Protein AF-A0A2M8BFH9-F1 (afdb_monomer_lite)

Foldseek 3Di:
DPPVVVVVVVVVVVVVPDDPDDDDDPVVVVVVVVVVVVVVVVVPPPDDDDDDDDDDDDDDDDDDDDDDDDDPPPDDPPPPPPPPPCPPPPPVPADLAEEEDEDPDLVEEEEENHALHEYEYEYCNAQYEYHYDALYEYEYEGQLALYEAEAEAQYADEYEGCNENYEYEHENYAHDEYEYCHEQYEAHYDCYQYGYYHNYAAQYEHEHNNHVHHYYHHPDPPRNYYYHD

Structure (mmCIF, N/CA/C/O backbone):
data_AF-A0A2M8BFH9-F1
#
_entry.id   AF-A0A2M8BFH9-F1
#
loop_
_atom_site.group_PDB
_atom_site.id
_atom_site.type_symbol
_atom_site.label_atom_id
_atom_site.label_alt_id
_atom_site.label_comp_id
_atom_site.label_asym_id
_atom_site.label_entity_id
_atom_site.label_seq_id
_atom_site.pdbx_PDB_ins_code
_atom_site.Cartn_x
_atom_site.Cartn_y
_atom_site.Cartn_z
_atom_site.occupancy
_atom_site.B_iso_or_equiv
_atom_site.auth_seq_id
_atom_site.auth_comp_id
_atom_site.auth_asym_id
_atom_site.auth_atom_id
_atom_site.pdbx_PDB_model_num
ATOM 1 N N . MET A 1 1 ? -16.577 24.940 33.163 1.00 51.84 1 MET A N 1
ATOM 2 C CA . MET A 1 1 ? -15.739 24.843 34.385 1.00 51.84 1 MET A CA 1
ATOM 3 C C . MET A 1 1 ? -14.364 24.343 33.968 1.00 51.84 1 MET A C 1
ATOM 5 O O . MET A 1 1 ? -14.294 23.448 33.146 1.00 51.84 1 MET A O 1
ATOM 9 N N . ASN A 1 2 ? -13.290 24.987 34.426 1.00 44.91 2 ASN A N 1
ATOM 10 C CA . ASN A 1 2 ? -11.947 24.865 33.846 1.00 44.91 2 ASN A CA 1
ATOM 11 C C . ASN A 1 2 ? -11.222 23.599 34.361 1.00 44.91 2 ASN A C 1
ATOM 13 O O . ASN A 1 2 ? -10.471 23.651 35.338 1.00 44.91 2 ASN A O 1
ATOM 17 N N . THR A 1 3 ? -11.497 22.458 33.722 1.00 52.25 3 THR A N 1
ATOM 18 C CA . THR A 1 3 ? -11.025 21.093 34.049 1.00 52.25 3 THR A CA 1
ATOM 19 C C . THR A 1 3 ? -9.502 20.999 34.192 1.00 52.25 3 THR A C 1
ATOM 21 O O . THR A 1 3 ? -8.991 20.241 35.016 1.00 52.25 3 THR A O 1
ATOM 24 N N . HIS A 1 4 ? -8.767 21.863 33.491 1.00 52.12 4 HIS A N 1
ATOM 25 C CA . HIS A 1 4 ? -7.306 21.921 33.525 1.00 52.12 4 HIS A CA 1
ATOM 26 C C . HIS A 1 4 ? -6.707 22.331 34.884 1.00 52.12 4 HIS A C 1
ATOM 28 O O . HIS A 1 4 ? -5.588 21.928 35.209 1.00 52.12 4 HIS A O 1
ATOM 34 N N . ARG A 1 5 ? -7.415 23.136 35.695 1.00 56.09 5 ARG A N 1
ATOM 35 C CA . ARG A 1 5 ? -6.886 23.610 36.993 1.00 56.09 5 ARG A CA 1
ATOM 36 C C . ARG A 1 5 ? -7.055 22.591 38.120 1.00 56.09 5 ARG A C 1
ATOM 38 O O . ARG A 1 5 ? -6.201 22.534 38.999 1.00 56.09 5 ARG A O 1
ATOM 45 N N . ILE A 1 6 ? -8.100 21.766 38.067 1.00 61.94 6 ILE A N 1
ATOM 46 C CA . ILE A 1 6 ? -8.337 20.692 39.046 1.00 61.94 6 ILE A CA 1
ATOM 47 C C . ILE A 1 6 ? -7.310 19.563 38.845 1.00 61.94 6 ILE A C 1
ATOM 49 O O . ILE A 1 6 ? -6.758 19.046 39.814 1.00 61.94 6 ILE A O 1
ATOM 53 N N . PHE A 1 7 ? -6.957 19.265 37.589 1.00 59.16 7 PHE A N 1
ATOM 54 C CA . PHE A 1 7 ? -5.984 18.221 37.251 1.00 59.16 7 PHE A CA 1
ATOM 55 C C . PHE A 1 7 ? -4.568 18.497 37.781 1.00 59.16 7 PHE A C 1
ATOM 57 O O . PHE A 1 7 ? -3.908 17.590 38.286 1.00 59.16 7 PHE A O 1
ATOM 64 N N . ARG A 1 8 ? -4.104 19.757 37.738 1.00 60.00 8 ARG A N 1
ATOM 65 C CA . ARG A 1 8 ? -2.777 20.121 38.273 1.00 60.00 8 ARG A CA 1
ATOM 66 C C . ARG A 1 8 ? -2.678 19.985 39.796 1.00 60.00 8 ARG A C 1
ATOM 68 O O . ARG A 1 8 ? -1.589 19.720 40.293 1.00 60.00 8 ARG A O 1
ATOM 75 N N . ALA A 1 9 ? -3.783 20.140 40.528 1.00 57.47 9 ALA A N 1
ATOM 76 C CA . ALA A 1 9 ? -3.791 19.978 41.982 1.00 57.47 9 ALA A CA 1
ATOM 77 C C . ALA A 1 9 ? -3.734 18.496 42.401 1.00 57.47 9 ALA A C 1
ATOM 79 O O . ALA A 1 9 ? -3.032 18.148 43.348 1.00 57.47 9 ALA A O 1
ATOM 80 N N . LEU A 1 10 ? -4.411 17.612 41.662 1.00 58.06 10 LEU A N 1
ATOM 81 C CA . LEU A 1 10 ? -4.410 16.174 41.947 1.00 58.06 10 LEU A CA 1
ATOM 82 C C . LEU A 1 10 ? -3.051 15.525 41.643 1.00 58.06 10 LEU A C 1
ATOM 84 O O . LEU A 1 10 ? -2.534 14.788 42.478 1.00 58.06 10 LEU A O 1
ATOM 88 N N . LEU A 1 11 ? -2.405 15.881 40.524 1.00 58.75 11 LEU A N 1
ATOM 89 C CA . LEU A 1 11 ? -1.101 15.308 40.158 1.00 58.75 11 LEU A CA 1
ATOM 90 C C . LEU A 1 11 ? 0.027 15.677 41.144 1.00 58.75 11 LEU A C 1
ATOM 92 O O . LEU A 1 11 ? 0.943 14.890 41.370 1.00 58.75 11 LEU A O 1
ATOM 96 N N . ALA A 1 12 ? -0.043 16.867 41.752 1.00 56.62 12 ALA A N 1
ATOM 97 C CA . ALA A 1 12 ? 0.955 17.327 42.719 1.00 56.62 12 ALA A CA 1
ATOM 98 C C . ALA A 1 12 ? 0.846 16.624 44.085 1.00 56.62 12 ALA A C 1
ATOM 100 O O . ALA A 1 12 ? 1.826 16.571 44.825 1.00 56.62 12 ALA A O 1
ATOM 101 N N . THR A 1 13 ? -0.325 16.072 44.419 1.00 57.41 13 THR A N 1
ATOM 102 C CA . THR A 1 13 ? -0.558 15.430 45.722 1.00 57.41 13 THR A CA 1
ATOM 103 C C . THR A 1 13 ? -0.043 13.985 45.737 1.00 57.41 13 THR A C 1
ATOM 105 O O . THR A 1 13 ? 0.461 13.519 46.758 1.00 57.41 13 THR A O 1
ATOM 108 N N . GLU A 1 14 ? -0.075 13.299 44.591 1.00 56.00 14 GLU A N 1
ATOM 109 C CA . GLU A 1 14 ? 0.350 11.897 44.480 1.00 56.00 14 GLU A CA 1
ATOM 110 C C . GLU A 1 14 ? 1.885 11.734 44.498 1.00 56.00 14 GLU A C 1
ATOM 112 O O . GLU A 1 14 ? 2.410 10.780 45.073 1.00 56.00 14 GLU A O 1
ATOM 117 N N . LEU A 1 15 ? 2.629 12.698 43.939 1.00 55.91 15 LEU A N 1
ATOM 118 C CA . LEU A 1 15 ? 4.101 12.662 43.891 1.00 55.91 15 LEU A CA 1
ATOM 119 C C . LEU A 1 15 ? 4.768 12.899 45.255 1.00 55.91 15 LEU A C 1
ATOM 121 O O . LEU A 1 15 ? 5.915 12.508 45.452 1.00 55.91 15 LEU A O 1
ATOM 125 N N . ALA A 1 16 ? 4.063 13.489 46.224 1.00 58.28 16 ALA A N 1
ATOM 126 C CA . ALA A 1 16 ? 4.617 13.762 47.551 1.00 58.28 16 ALA A CA 1
ATOM 127 C C . ALA A 1 16 ? 4.640 12.533 48.483 1.00 58.28 16 ALA A C 1
ATOM 129 O O . ALA A 1 16 ? 5.164 12.623 49.592 1.00 58.28 16 ALA A O 1
ATO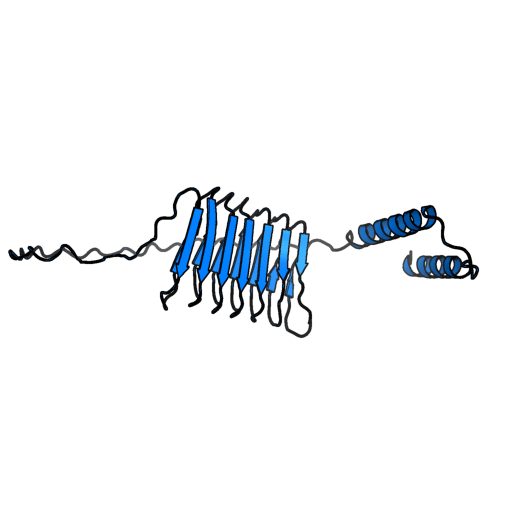M 130 N N . ARG A 1 17 ? 4.074 11.388 48.067 1.00 56.56 17 ARG A N 1
ATOM 131 C CA . ARG A 1 17 ? 3.908 10.203 48.929 1.00 56.56 17 ARG A CA 1
ATOM 132 C C . ARG A 1 17 ? 4.808 9.015 48.578 1.00 56.56 17 ARG A C 1
ATOM 134 O O . ARG A 1 17 ? 4.627 7.939 49.148 1.00 56.56 17 ARG A O 1
ATOM 141 N N . SER A 1 18 ? 5.771 9.172 47.665 1.00 49.97 18 SER A N 1
ATOM 142 C CA . SER A 1 18 ? 6.741 8.107 47.385 1.00 49.97 18 SER A CA 1
ATOM 143 C C . SER A 1 18 ? 7.877 8.133 48.412 1.00 49.97 18 SER A C 1
ATOM 145 O O . SER A 1 18 ? 8.817 8.921 48.301 1.00 49.97 18 SER A O 1
ATOM 147 N N . GLU A 1 19 ? 7.792 7.275 49.425 1.00 58.56 19 GLU A N 1
ATOM 148 C CA . GLU A 1 19 ? 8.899 7.036 50.351 1.00 58.56 19 GLU A CA 1
ATOM 149 C C . GLU A 1 19 ? 10.067 6.341 49.622 1.00 58.56 19 GLU A C 1
ATOM 151 O O . GLU A 1 19 ? 9.842 5.396 48.854 1.00 58.56 19 GLU A O 1
ATOM 156 N N . PRO A 1 20 ? 11.322 6.768 49.842 1.00 56.78 20 PRO A N 1
ATOM 157 C CA . PRO A 1 20 ? 12.481 6.135 49.231 1.00 56.78 20 PRO A CA 1
ATOM 158 C C . PRO A 1 20 ? 12.740 4.772 49.892 1.00 56.78 20 PRO A C 1
ATOM 160 O O . PRO A 1 20 ? 13.241 4.705 51.010 1.00 56.78 20 PRO A O 1
ATOM 163 N N . GLY A 1 21 ? 12.410 3.678 49.197 1.00 64.50 21 GLY A N 1
ATOM 164 C CA . GLY A 1 21 ? 12.892 2.333 49.556 1.00 64.50 21 GLY A CA 1
ATOM 165 C C . GLY A 1 21 ? 11.887 1.181 49.485 1.00 64.50 21 GLY A C 1
ATOM 166 O O . GLY A 1 21 ? 12.278 0.037 49.700 1.0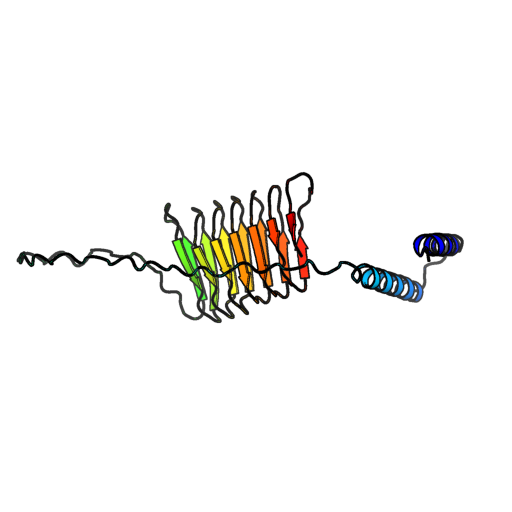0 64.50 21 GLY A O 1
ATOM 167 N N . GLY A 1 22 ? 10.614 1.429 49.173 1.00 62.22 22 GLY A N 1
ATOM 168 C CA . GLY A 1 22 ? 9.612 0.365 49.055 1.00 62.22 22 GLY A CA 1
ATOM 169 C C . GLY A 1 22 ? 9.487 -0.171 47.629 1.00 62.22 22 GLY A C 1
ATOM 170 O O . GLY A 1 22 ? 9.068 0.563 46.737 1.00 62.22 22 GLY A O 1
ATOM 171 N N . VAL A 1 23 ? 9.788 -1.456 47.414 1.00 61.97 23 VAL A N 1
ATOM 172 C CA . VAL A 1 23 ? 9.450 -2.163 46.165 1.00 61.97 23 VAL A CA 1
ATOM 173 C C . VAL A 1 23 ? 7.926 -2.066 45.966 1.00 61.97 23 VAL A C 1
ATOM 175 O O . VAL A 1 23 ? 7.180 -2.516 46.841 1.00 61.97 23 VAL A O 1
ATOM 178 N N . PRO A 1 24 ? 7.425 -1.450 44.881 1.00 56.53 24 PRO A N 1
ATOM 179 C CA . PRO A 1 24 ? 5.992 -1.242 44.713 1.00 56.53 24 PRO A CA 1
ATOM 180 C C . PRO A 1 24 ? 5.287 -2.586 44.499 1.00 56.53 24 PRO A C 1
ATOM 182 O O . PRO A 1 24 ? 5.660 -3.360 43.616 1.00 56.53 24 PRO A O 1
ATOM 185 N N . SER A 1 25 ? 4.256 -2.871 45.303 1.00 61.00 25 SER A N 1
ATOM 186 C CA . SER A 1 25 ? 3.411 -4.050 45.093 1.00 61.00 25 SER A CA 1
ATOM 187 C C . SER A 1 25 ? 2.682 -3.948 43.746 1.00 61.00 25 SER A C 1
ATOM 189 O O . SER A 1 25 ? 2.315 -2.854 43.302 1.00 61.00 25 SER A O 1
ATOM 191 N N . ARG A 1 26 ? 2.477 -5.100 43.087 1.00 63.22 26 ARG A N 1
ATOM 192 C CA . ARG A 1 26 ? 1.847 -5.227 41.755 1.00 63.22 26 ARG A CA 1
ATOM 193 C C . ARG A 1 26 ? 0.495 -4.512 41.639 1.00 63.22 26 ARG A C 1
ATOM 195 O O . ARG A 1 26 ? 0.146 -4.079 40.546 1.00 63.22 26 ARG A O 1
ATOM 202 N N . ASP A 1 27 ? -0.215 -4.308 42.743 1.00 62.12 27 ASP A N 1
ATOM 203 C CA . ASP A 1 27 ? -1.543 -3.685 42.746 1.00 62.12 27 ASP A CA 1
ATOM 204 C C . ASP A 1 27 ? -1.518 -2.183 42.417 1.00 62.12 27 ASP A C 1
ATOM 206 O O . ASP A 1 27 ? -2.488 -1.651 41.880 1.00 62.12 27 ASP A O 1
ATOM 210 N N . LYS A 1 28 ? -0.396 -1.484 42.651 1.00 63.06 28 LYS A N 1
ATOM 211 C CA . LYS A 1 28 ? -0.282 -0.047 42.330 1.00 63.06 28 LYS A CA 1
ATOM 212 C C . LYS A 1 28 ? -0.180 0.231 40.826 1.00 63.06 28 LYS A C 1
ATOM 214 O O . LYS A 1 28 ? -0.563 1.310 40.378 1.00 63.06 28 LYS A O 1
ATOM 219 N N . TRP A 1 29 ? 0.281 -0.744 40.041 1.00 65.62 29 TRP A N 1
ATOM 220 C CA . TRP A 1 29 ? 0.395 -0.614 38.585 1.00 65.62 29 TRP A CA 1
ATOM 221 C C . TRP A 1 29 ? -0.966 -0.619 37.893 1.00 65.62 29 TRP A C 1
ATOM 223 O O . TRP A 1 29 ? -1.180 0.150 36.959 1.00 65.62 29 TRP A O 1
ATOM 233 N N . LEU A 1 30 ? -1.909 -1.423 38.390 1.00 68.31 30 LEU A N 1
ATOM 234 C CA . LEU A 1 30 ? -3.249 -1.519 37.809 1.00 68.31 30 LEU A CA 1
ATOM 235 C C . LEU A 1 30 ? -4.028 -0.207 37.958 1.00 68.31 30 LEU A C 1
ATOM 237 O O . LEU A 1 30 ? -4.681 0.221 37.013 1.00 68.31 30 LEU A O 1
ATOM 241 N N . VAL A 1 31 ? -3.898 0.483 39.095 1.00 70.19 31 VAL A N 1
ATOM 242 C CA . VAL A 1 31 ? -4.595 1.761 39.327 1.00 70.19 31 VAL A CA 1
ATOM 243 C C . VAL A 1 31 ? -4.059 2.871 38.412 1.00 70.19 31 VAL A C 1
ATOM 245 O O . VAL A 1 31 ? -4.846 3.630 37.850 1.00 70.19 31 VAL A O 1
ATOM 248 N N . SER A 1 32 ? -2.739 2.935 38.198 1.00 71.50 32 SER A N 1
ATOM 249 C CA . SER A 1 32 ? -2.141 3.890 37.249 1.00 71.50 32 SER A CA 1
ATOM 250 C C . SER A 1 32 ? -2.525 3.598 35.797 1.00 71.50 32 SER A C 1
ATOM 252 O O . SER A 1 32 ? -2.820 4.527 35.046 1.00 71.50 32 SER A O 1
ATOM 254 N N . LEU A 1 33 ? -2.568 2.321 35.401 1.00 71.94 33 LEU A N 1
ATOM 255 C CA . LEU A 1 33 ? -2.925 1.931 34.035 1.00 71.94 33 LEU A CA 1
ATOM 256 C C . LEU A 1 33 ? -4.399 2.239 33.721 1.00 71.94 33 LEU A C 1
ATOM 258 O O . LEU A 1 33 ? -4.704 2.783 32.663 1.00 71.94 33 LEU A O 1
ATOM 262 N N . VAL A 1 34 ? -5.309 1.950 34.660 1.00 74.25 34 VAL A N 1
ATOM 263 C CA . VAL A 1 34 ? -6.745 2.242 34.507 1.00 74.25 34 VAL A CA 1
ATOM 264 C C . VAL A 1 34 ? -6.992 3.751 34.433 1.00 74.25 34 VAL A C 1
ATOM 266 O O . VAL A 1 34 ? -7.782 4.198 33.605 1.00 74.25 34 VAL A O 1
ATOM 269 N N . LEU A 1 35 ? -6.281 4.555 35.232 1.00 73.38 35 LEU A N 1
ATOM 270 C CA . LEU A 1 35 ? -6.423 6.012 35.194 1.00 73.38 35 LEU A CA 1
ATOM 271 C C . LEU A 1 35 ? -5.940 6.609 33.859 1.00 73.38 35 LEU A C 1
ATOM 273 O O . LEU A 1 35 ? -6.593 7.503 33.325 1.00 73.38 35 LEU A O 1
ATOM 277 N N . LEU A 1 36 ? -4.848 6.088 33.285 1.00 70.94 36 LEU A N 1
ATOM 278 C CA . LEU A 1 36 ? -4.367 6.499 31.959 1.00 70.94 36 LEU A CA 1
ATOM 279 C C . LEU A 1 36 ? -5.365 6.148 30.842 1.00 70.94 36 LEU A C 1
ATOM 281 O O . LEU A 1 36 ? -5.576 6.962 29.943 1.00 70.94 36 LEU A O 1
ATOM 285 N N . LEU A 1 37 ? -6.031 4.990 30.926 1.00 68.69 37 LEU A N 1
ATOM 286 C CA . LEU A 1 37 ? -7.040 4.569 29.945 1.00 68.69 37 LEU A CA 1
ATOM 287 C C . LEU A 1 37 ? -8.287 5.478 29.951 1.00 68.69 37 LEU A C 1
ATOM 289 O O . LEU A 1 37 ? -8.837 5.809 28.899 1.00 68.69 37 LEU A O 1
ATOM 293 N N . VAL A 1 38 ? -8.722 5.923 31.134 1.00 68.50 38 VAL A N 1
ATOM 294 C CA . VAL A 1 38 ? -9.881 6.826 31.286 1.00 68.50 38 VAL A CA 1
ATOM 295 C C . VAL A 1 38 ? -9.579 8.237 30.755 1.00 68.50 38 VAL A C 1
ATOM 297 O O . VAL A 1 38 ? -10.458 8.900 30.204 1.00 68.50 38 VAL A O 1
ATOM 300 N N . ILE A 1 39 ? -8.329 8.698 30.862 1.00 65.50 39 ILE A N 1
ATOM 301 C CA . ILE A 1 39 ? -7.914 10.003 30.320 1.00 65.50 39 ILE A CA 1
ATOM 302 C C . ILE A 1 39 ? -7.840 9.965 28.786 1.00 65.50 39 ILE A C 1
ATOM 304 O O . ILE A 1 39 ? -8.255 10.921 28.135 1.00 65.50 39 ILE A O 1
ATOM 308 N N . ALA A 1 40 ? -7.363 8.863 28.197 1.00 58.91 40 ALA A N 1
ATOM 309 C CA . ALA A 1 40 ? -7.270 8.730 26.742 1.00 58.91 40 ALA A CA 1
ATOM 310 C C . ALA A 1 40 ? -8.651 8.736 26.060 1.00 58.91 40 ALA A C 1
ATOM 312 O O . ALA A 1 40 ? -8.827 9.363 25.020 1.00 58.91 40 ALA A O 1
ATOM 313 N N . THR A 1 41 ? -9.651 8.099 26.673 1.00 60.25 41 THR A N 1
ATOM 314 C CA . THR A 1 41 ? -11.003 7.985 26.094 1.00 60.25 41 THR A CA 1
ATOM 315 C C . THR A 1 41 ? -11.811 9.283 26.158 1.00 60.25 41 THR A C 1
ATOM 317 O O . THR A 1 41 ? -12.650 9.523 25.295 1.00 60.25 41 THR A O 1
ATOM 320 N N . THR A 1 42 ? -11.542 10.164 27.125 1.00 55.44 42 THR A N 1
ATOM 321 C CA . THR A 1 42 ? -12.278 11.434 27.270 1.00 55.44 42 THR A CA 1
ATOM 322 C C . THR A 1 42 ? -11.756 12.564 26.378 1.00 55.44 42 THR A C 1
ATOM 324 O O . THR A 1 42 ? -12.467 13.544 26.172 1.00 55.44 42 THR A O 1
ATOM 327 N N . ALA A 1 43 ? -10.560 12.434 25.793 1.00 54.53 43 ALA A N 1
ATOM 328 C CA . ALA A 1 43 ? -9.988 13.442 24.894 1.00 54.53 43 ALA A CA 1
ATOM 329 C C . ALA A 1 43 ? -10.462 13.332 23.427 1.00 54.53 43 ALA A C 1
ATOM 331 O O . ALA A 1 43 ? -10.198 14.242 22.641 1.00 54.53 43 ALA A O 1
ATOM 332 N N . CYS A 1 44 ? -11.162 12.256 23.049 1.00 52.47 44 CYS A N 1
ATOM 333 C CA . CYS A 1 44 ? -11.575 12.011 21.660 1.00 52.47 44 CYS A CA 1
ATOM 334 C C . CYS A 1 44 ? -13.000 12.484 21.312 1.00 52.47 44 CYS A C 1
ATOM 336 O O . CYS A 1 44 ? -13.343 12.497 20.137 1.00 52.47 44 CYS A O 1
ATOM 338 N N . SER A 1 45 ? -13.824 12.902 22.280 1.00 50.19 45 SER A N 1
ATOM 339 C CA . SER A 1 45 ? -15.256 13.177 22.035 1.00 50.19 45 SER A CA 1
ATOM 340 C C . SER A 1 45 ? -15.615 14.581 21.523 1.00 50.19 45 SER A C 1
ATOM 342 O O . SER A 1 45 ? -16.796 14.832 21.324 1.00 50.19 45 SER A O 1
ATOM 344 N N . ASP A 1 46 ? -14.659 15.493 21.304 1.00 41.22 46 ASP A N 1
ATOM 345 C CA . ASP A 1 46 ? -14.964 16.928 21.095 1.00 41.22 46 ASP A CA 1
ATOM 346 C C . ASP A 1 46 ? -14.495 17.516 19.744 1.00 41.22 46 ASP A C 1
ATOM 348 O O . ASP A 1 46 ? -14.283 18.724 19.621 1.00 41.22 46 ASP A O 1
ATOM 352 N N . ARG A 1 47 ? -14.320 16.696 18.697 1.00 45.09 47 ARG A N 1
ATOM 353 C CA . ARG A 1 47 ? -14.120 17.221 17.332 1.00 45.09 47 ARG A CA 1
ATOM 354 C C . ARG A 1 47 ? -15.431 17.165 16.560 1.00 45.09 47 ARG A C 1
ATOM 356 O O . ARG A 1 47 ? -15.891 16.093 16.189 1.00 45.09 47 ARG A O 1
ATOM 363 N N . GLY A 1 48 ? -16.025 18.346 16.396 1.00 46.88 48 GLY A N 1
ATOM 364 C CA . GLY A 1 48 ? -17.271 18.568 15.675 1.00 46.88 48 GLY A CA 1
ATOM 365 C C . GLY A 1 48 ? -17.210 18.144 14.209 1.00 46.88 48 GLY A C 1
ATOM 366 O O . GLY A 1 48 ? -16.163 18.212 13.565 1.00 46.88 48 GLY A O 1
ATOM 367 N N . GLU A 1 49 ? -18.372 17.720 13.72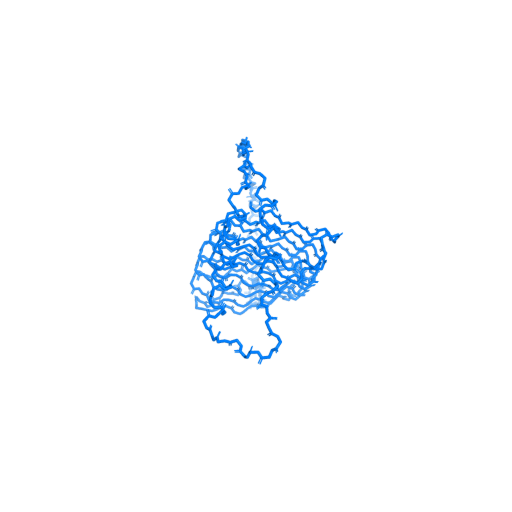7 1.00 40.19 49 GLU A N 1
ATOM 368 C CA . GLU A 1 49 ? -18.664 17.332 12.350 1.00 40.19 49 GLU A CA 1
ATOM 369 C C . GLU A 1 49 ? -18.362 18.482 11.370 1.00 40.19 49 GLU A C 1
ATOM 371 O O . GLU A 1 49 ? -18.816 19.609 11.595 1.00 40.19 49 GLU A O 1
ATOM 376 N N . PRO A 1 50 ? -17.626 18.242 10.270 1.00 51.75 50 PRO A N 1
ATOM 377 C CA . PRO A 1 50 ? -17.588 19.183 9.163 1.00 51.75 50 PRO A CA 1
ATOM 378 C C . PRO A 1 50 ? -18.872 19.078 8.322 1.00 51.75 50 PRO A C 1
ATOM 380 O O . PRO A 1 50 ? -19.230 18.009 7.828 1.00 51.75 50 PRO A O 1
ATOM 383 N N . ASP A 1 51 ? -19.543 20.219 8.141 1.00 45.12 51 ASP A N 1
ATOM 384 C CA . ASP A 1 51 ? -20.651 20.437 7.203 1.00 45.12 51 ASP A CA 1
ATOM 385 C C . ASP A 1 51 ? -20.243 20.018 5.774 1.00 45.12 51 ASP A C 1
ATOM 387 O O . ASP A 1 51 ? -19.496 20.719 5.084 1.00 45.12 51 ASP A O 1
ATOM 391 N N . TYR A 1 52 ? -20.745 18.870 5.315 1.00 45.78 52 TYR A N 1
ATOM 392 C CA . TYR A 1 52 ? -20.586 18.392 3.942 1.00 45.78 52 TYR A CA 1
ATOM 393 C C . TYR A 1 52 ? -21.586 19.122 3.029 1.00 45.78 52 TYR A C 1
ATOM 395 O O . TYR A 1 52 ? -22.764 18.769 2.951 1.00 45.78 52 TYR A O 1
ATOM 403 N N . GLN A 1 53 ? -21.130 20.158 2.320 1.00 48.84 53 GLN A N 1
ATOM 404 C CA . GLN A 1 53 ? -21.910 20.767 1.240 1.00 48.84 53 GLN A CA 1
ATOM 405 C C . GLN A 1 53 ? -21.796 19.912 -0.027 1.00 48.84 53 GLN A C 1
ATOM 407 O O . GLN A 1 53 ? -20.716 19.744 -0.590 1.00 48.84 53 GLN A O 1
ATOM 412 N N . GLY A 1 54 ? -22.929 19.348 -0.448 1.00 44.69 54 GLY A N 1
ATOM 413 C CA . GLY A 1 54 ? -23.039 18.478 -1.614 1.00 44.69 54 GLY A CA 1
ATOM 414 C C . GLY A 1 54 ? -22.673 19.174 -2.925 1.00 44.69 54 GLY A C 1
ATOM 415 O O . GLY A 1 54 ? -23.149 20.272 -3.218 1.00 44.69 54 GLY A O 1
ATOM 416 N N . PHE A 1 55 ? -21.868 18.488 -3.736 1.00 46.84 55 PHE A N 1
ATOM 417 C CA . PHE A 1 55 ? -21.621 18.844 -5.129 1.00 46.84 55 PHE A CA 1
ATOM 418 C C . PHE A 1 55 ? -22.557 18.057 -6.062 1.00 46.84 55 PHE A C 1
ATOM 420 O O . PHE A 1 55 ? -22.816 16.876 -5.813 1.00 46.84 55 PHE A O 1
ATOM 427 N N . PRO A 1 56 ? -23.079 18.690 -7.128 1.00 52.31 56 PRO A N 1
ATOM 428 C CA . PRO A 1 56 ? -23.931 18.031 -8.109 1.00 52.31 56 PRO A CA 1
ATOM 429 C C . PRO A 1 56 ? -23.120 17.084 -9.006 1.00 52.31 56 PRO A C 1
ATOM 431 O O . PRO A 1 56 ? -22.041 17.423 -9.487 1.00 52.31 56 PRO A O 1
ATOM 434 N N . LEU A 1 57 ? -23.676 15.893 -9.231 1.00 43.97 57 LEU A N 1
ATOM 435 C CA . LEU A 1 57 ? -23.211 14.909 -10.204 1.00 43.97 57 LEU A CA 1
ATOM 436 C C . LEU A 1 57 ? -23.557 15.398 -11.619 1.00 43.97 57 LEU A C 1
ATOM 438 O O . LEU A 1 57 ? -24.721 15.346 -12.010 1.00 43.97 57 LEU A O 1
ATOM 442 N N . ASP A 1 58 ? -22.556 15.837 -12.382 1.00 42.50 58 ASP A N 1
ATOM 443 C CA . ASP A 1 58 ? -22.657 15.972 -13.839 1.00 42.50 58 ASP A CA 1
ATOM 444 C C . ASP A 1 58 ? -22.037 14.731 -14.494 1.00 42.50 58 ASP A C 1
ATOM 446 O O . ASP A 1 58 ? -20.822 14.591 -14.641 1.00 42.50 58 ASP A O 1
ATOM 450 N N . THR A 1 59 ? -22.901 13.790 -14.863 1.00 51.56 59 THR A N 1
ATOM 451 C CA . THR A 1 59 ? -22.586 12.638 -15.704 1.00 51.56 59 THR A CA 1
ATOM 452 C C . THR A 1 59 ? -22.647 13.048 -17.173 1.00 51.56 59 THR A C 1
ATOM 454 O O . THR A 1 59 ? -23.718 13.119 -17.769 1.00 51.56 59 THR A O 1
ATOM 457 N N . GLN A 1 60 ? -21.486 13.251 -17.797 1.00 50.09 60 GLN A N 1
ATOM 458 C CA . GLN A 1 60 ? -21.353 13.179 -19.255 1.00 50.09 60 GLN A CA 1
ATOM 459 C C . GLN A 1 60 ? -20.235 12.203 -19.609 1.00 50.09 60 GLN A C 1
ATOM 461 O O . GLN A 1 60 ? -19.074 12.564 -19.775 1.00 50.09 60 GLN A O 1
ATOM 466 N N . TYR A 1 61 ? -20.618 10.930 -19.689 1.00 51.94 61 TYR A N 1
ATOM 467 C CA . TYR A 1 61 ? -19.811 9.858 -20.256 1.00 51.94 61 TYR A CA 1
ATOM 468 C C . TYR A 1 61 ? -20.022 9.892 -21.775 1.00 51.94 61 TYR A C 1
ATOM 470 O O . TYR A 1 61 ? -21.053 9.450 -22.282 1.00 51.94 61 TYR A O 1
ATOM 478 N N . ALA A 1 62 ? -19.088 10.505 -22.500 1.00 45.97 62 ALA A N 1
ATOM 479 C CA . ALA A 1 62 ? -19.072 10.468 -23.956 1.00 45.97 62 ALA A CA 1
ATOM 480 C C . ALA A 1 62 ? -18.496 9.118 -24.406 1.00 45.97 62 ALA A C 1
ATOM 482 O O . ALA A 1 62 ? -17.317 8.837 -24.207 1.00 45.97 62 ALA A O 1
ATOM 483 N N . HIS A 1 63 ? -19.350 8.280 -24.995 1.00 44.84 63 HIS A N 1
ATOM 484 C CA . HIS A 1 63 ? -18.937 7.108 -25.759 1.00 44.84 63 HIS A CA 1
ATOM 485 C C . HIS A 1 63 ? -18.190 7.578 -27.013 1.00 44.84 63 HIS A C 1
ATOM 487 O O . HIS A 1 63 ? -18.766 8.247 -27.870 1.00 44.84 63 HIS A O 1
ATOM 493 N N . SER A 1 64 ? -16.910 7.236 -27.111 1.00 55.12 64 SER A N 1
ATOM 494 C CA . SER A 1 64 ? -16.124 7.399 -28.331 1.00 55.12 64 SER A CA 1
ATOM 495 C C . SER A 1 64 ? -16.395 6.202 -29.239 1.00 55.12 64 SER A C 1
ATOM 497 O O . SER A 1 64 ? -15.967 5.087 -28.942 1.00 55.12 64 SER A O 1
ATOM 499 N N . ASP A 1 65 ? -17.125 6.428 -30.329 1.00 48.12 65 ASP A N 1
ATOM 500 C CA . ASP A 1 65 ? -17.344 5.439 -31.382 1.00 48.12 65 ASP A CA 1
ATOM 501 C C . ASP A 1 65 ? -16.006 5.060 -32.041 1.00 48.12 65 ASP A C 1
ATOM 503 O O . ASP A 1 65 ? -15.375 5.863 -32.734 1.00 48.12 65 ASP A O 1
ATOM 507 N N . VAL A 1 66 ? -15.564 3.819 -31.827 1.00 58.91 66 VAL A N 1
ATOM 508 C CA . VAL A 1 66 ? -14.448 3.212 -32.561 1.00 58.91 66 VAL A CA 1
ATOM 509 C C . VAL A 1 66 ? -14.949 2.866 -33.961 1.00 58.91 66 VAL A C 1
ATOM 511 O O . VAL A 1 66 ? -15.714 1.923 -34.160 1.00 58.91 66 VAL A O 1
ATOM 514 N N . VAL A 1 67 ? -14.523 3.656 -34.945 1.00 54.97 67 VAL A N 1
ATOM 515 C CA . VAL A 1 67 ? -14.761 3.389 -36.365 1.00 54.97 67 VAL A CA 1
ATOM 516 C C . VAL A 1 67 ? -13.881 2.213 -36.786 1.00 54.97 67 VAL A C 1
ATOM 518 O O . VAL A 1 67 ? -12.682 2.369 -37.011 1.00 54.97 67 VAL A O 1
ATOM 521 N N . VAL A 1 68 ? -14.480 1.028 -36.891 1.00 54.81 68 VAL A N 1
ATOM 522 C CA . VAL A 1 68 ? -13.853 -0.147 -37.504 1.00 54.81 68 VAL A CA 1
ATOM 523 C C . VAL A 1 68 ? -13.854 0.070 -39.019 1.00 54.81 68 VAL A C 1
ATOM 525 O O . VAL A 1 68 ? -14.908 0.087 -39.656 1.00 54.81 68 VAL A O 1
ATOM 528 N N . GLY A 1 69 ? -12.675 0.323 -39.589 1.00 60.81 69 GLY A N 1
ATOM 529 C CA . GLY A 1 69 ? -12.488 0.406 -41.038 1.00 60.81 69 GLY A CA 1
ATOM 530 C C . GLY A 1 69 ? -12.699 -0.955 -41.720 1.00 60.81 69 GLY A C 1
ATOM 531 O O . GLY A 1 69 ? -12.592 -1.992 -41.063 1.00 60.81 69 GLY A O 1
ATOM 532 N N . PRO A 1 70 ? -13.017 -0.977 -43.025 1.00 61.50 70 PRO A N 1
ATOM 533 C CA . PRO A 1 70 ? -13.215 -2.218 -43.763 1.00 61.50 70 PRO A CA 1
ATOM 534 C C . PRO A 1 70 ? -11.908 -3.018 -43.841 1.00 61.50 70 PRO A C 1
ATOM 536 O O . PRO A 1 70 ? -10.879 -2.497 -44.268 1.00 61.50 70 PRO A O 1
ATOM 539 N N . LEU A 1 71 ? -11.978 -4.283 -43.425 1.00 46.88 71 LEU A N 1
ATOM 540 C CA . LEU A 1 71 ? -10.947 -5.291 -43.651 1.00 46.88 71 LEU A CA 1
ATOM 541 C C . LEU A 1 71 ? -10.860 -5.548 -45.159 1.00 46.88 71 LEU A C 1
ATOM 543 O O . LEU A 1 71 ? -11.800 -6.066 -45.764 1.00 46.88 71 LEU A O 1
ATOM 547 N N . ASP A 1 72 ? -9.756 -5.123 -45.765 1.00 51.53 72 ASP A N 1
ATOM 548 C CA . ASP A 1 72 ? -9.419 -5.457 -47.145 1.00 51.53 72 ASP A CA 1
ATOM 549 C C . ASP A 1 72 ? -8.807 -6.868 -47.140 1.00 51.53 72 ASP A C 1
ATOM 551 O O . ASP A 1 72 ? -7.642 -7.069 -46.794 1.00 51.53 72 ASP A O 1
ATOM 555 N N . ASP A 1 73 ? -9.645 -7.859 -47.451 1.00 53.94 73 ASP A N 1
ATOM 556 C CA . ASP A 1 73 ? -9.303 -9.275 -47.631 1.00 53.94 73 ASP A CA 1
ATOM 557 C C . ASP A 1 73 ? -8.472 -9.479 -48.916 1.00 53.94 73 ASP A C 1
ATOM 559 O O . ASP A 1 73 ? -8.882 -10.152 -49.871 1.00 53.94 73 ASP A O 1
ATOM 563 N N . THR A 1 74 ? -7.259 -8.926 -48.968 1.00 53.78 74 THR A N 1
ATOM 564 C CA . THR A 1 74 ? -6.259 -9.392 -49.934 1.00 53.78 74 THR A CA 1
ATOM 565 C C . THR A 1 74 ? -5.625 -10.669 -49.410 1.00 53.78 74 THR A C 1
ATOM 567 O O . THR A 1 74 ? -4.599 -10.669 -48.744 1.00 53.78 74 THR A O 1
ATOM 570 N N . LYS A 1 75 ? -6.305 -11.764 -49.747 1.00 51.12 75 LYS A N 1
ATOM 571 C CA . LYS A 1 75 ? -5.817 -13.135 -49.884 1.00 51.12 75 LYS A CA 1
ATOM 572 C C . LYS A 1 75 ? -4.332 -13.184 -50.269 1.00 51.12 75 LYS A C 1
ATOM 574 O O . LYS A 1 75 ? -4.008 -13.081 -51.452 1.00 51.12 75 LYS A O 1
ATOM 579 N N . ASP A 1 76 ? -3.476 -13.399 -49.276 1.00 47.75 76 ASP A N 1
ATOM 580 C CA . ASP A 1 76 ? -2.063 -13.727 -49.449 1.00 47.75 76 ASP A CA 1
ATOM 581 C C . ASP A 1 76 ? -1.896 -15.252 -49.284 1.00 47.75 76 ASP A C 1
ATOM 583 O O . ASP A 1 76 ? -2.069 -15.781 -48.182 1.00 47.75 76 ASP A O 1
ATOM 587 N N . PRO A 1 77 ? -1.693 -16.020 -50.370 1.00 55.44 77 PRO A N 1
ATOM 588 C CA . PRO A 1 77 ? -1.552 -17.466 -50.305 1.00 55.44 77 PRO A CA 1
ATOM 589 C C . PRO A 1 77 ? -0.087 -17.858 -50.073 1.00 55.44 77 PRO A C 1
ATOM 591 O O . PRO A 1 77 ? 0.487 -18.530 -50.917 1.00 55.44 77 PRO A O 1
ATOM 594 N N . ASP A 1 78 ? 0.497 -17.449 -48.946 1.00 53.84 78 ASP A N 1
ATOM 595 C CA . ASP A 1 78 ? 1.771 -17.987 -48.431 1.00 53.84 78 ASP A CA 1
ATOM 596 C C . ASP A 1 78 ? 1.839 -17.900 -46.884 1.00 53.84 78 ASP A C 1
ATOM 598 O O . ASP A 1 78 ? 2.882 -17.686 -46.275 1.00 53.84 78 ASP A O 1
ATOM 602 N N . ALA A 1 79 ? 0.699 -18.102 -46.211 1.00 55.47 79 ALA A N 1
ATOM 603 C CA . ALA A 1 79 ? 0.583 -18.136 -44.748 1.00 55.47 79 ALA A CA 1
ATOM 604 C C . ALA A 1 79 ? 0.949 -19.517 -44.162 1.00 55.47 79 ALA A C 1
ATOM 606 O O . ALA A 1 79 ? 0.104 -20.193 -43.578 1.00 55.47 79 ALA A O 1
ATOM 607 N N . SER A 1 80 ? 2.198 -19.953 -44.359 1.00 60.16 80 SER A N 1
ATOM 608 C CA . SER A 1 80 ? 2.729 -21.173 -43.715 1.00 60.16 80 SER A CA 1
ATOM 609 C C . SER A 1 80 ? 3.663 -20.889 -42.530 1.00 60.16 80 SER A C 1
ATOM 611 O O . SER A 1 80 ? 4.096 -21.840 -41.898 1.00 60.16 80 SER A O 1
ATOM 613 N N . ASP A 1 81 ? 3.957 -19.616 -42.231 1.00 55.09 81 ASP A N 1
ATOM 614 C CA . ASP A 1 81 ? 4.951 -19.196 -41.224 1.00 55.09 81 ASP A CA 1
ATOM 615 C C . ASP A 1 81 ? 4.430 -18.046 -40.318 1.00 55.09 81 ASP A C 1
ATOM 617 O O . ASP A 1 81 ? 5.149 -17.091 -40.031 1.00 55.09 81 ASP A O 1
ATOM 621 N N . LEU A 1 82 ? 3.159 -18.087 -39.891 1.00 54.69 82 LEU A N 1
ATOM 622 C CA . LEU A 1 82 ? 2.558 -17.100 -38.964 1.00 54.69 82 LEU A CA 1
ATOM 623 C C . LEU A 1 82 ? 2.033 -17.737 -37.664 1.00 54.69 82 LEU A C 1
ATOM 625 O O . LEU A 1 82 ? 1.052 -17.264 -37.096 1.00 54.69 82 LEU A O 1
ATOM 629 N N . ASP A 1 83 ? 2.698 -18.789 -37.186 1.00 55.31 83 ASP A N 1
ATOM 630 C CA . ASP A 1 83 ? 2.382 -19.414 -35.893 1.00 55.31 83 ASP A CA 1
ATOM 631 C C . ASP A 1 83 ? 3.113 -18.750 -34.700 1.00 55.31 83 ASP A C 1
ATOM 633 O O . ASP A 1 83 ? 2.822 -19.096 -33.562 1.00 55.31 83 ASP A O 1
ATOM 637 N N . ASP A 1 84 ? 3.984 -17.755 -34.934 1.00 56.69 84 ASP A N 1
ATOM 638 C CA . ASP A 1 84 ? 4.812 -17.106 -33.895 1.00 56.69 84 ASP A CA 1
ATOM 639 C C . ASP A 1 84 ? 4.617 -15.573 -33.837 1.00 56.69 84 ASP A C 1
ATOM 641 O O . ASP A 1 84 ? 5.572 -14.807 -33.680 1.00 56.69 84 ASP A O 1
ATOM 645 N N . VAL A 1 85 ? 3.389 -15.073 -34.015 1.00 55.09 85 VAL A N 1
ATOM 646 C CA . VAL A 1 85 ? 3.081 -13.728 -33.503 1.00 55.09 85 VAL A CA 1
ATOM 647 C C . VAL A 1 85 ? 2.585 -13.910 -32.080 1.00 55.09 85 VAL A C 1
ATOM 649 O O . VAL A 1 85 ? 1.386 -14.070 -31.855 1.00 55.09 85 VAL A O 1
ATOM 652 N N . ASP A 1 86 ? 3.542 -13.861 -31.154 1.00 52.28 86 ASP A N 1
ATOM 653 C CA . ASP A 1 86 ? 3.350 -13.518 -29.746 1.00 52.28 86 ASP A CA 1
ATOM 654 C C . ASP A 1 86 ? 2.559 -12.199 -29.688 1.00 52.28 86 ASP A C 1
ATOM 656 O O . ASP A 1 86 ? 3.104 -11.098 -29.584 1.00 52.28 86 ASP A O 1
ATOM 660 N N . THR A 1 87 ? 1.231 -12.280 -29.773 1.00 49.41 87 THR A N 1
ATOM 661 C CA . THR A 1 87 ? 0.330 -11.251 -29.234 1.00 49.41 87 THR A CA 1
ATOM 662 C C . THR A 1 87 ? 0.206 -11.397 -27.719 1.00 49.41 87 THR A C 1
ATOM 664 O O . THR A 1 87 ? -0.852 -11.130 -27.149 1.00 49.41 87 THR A O 1
ATOM 667 N N . ASP A 1 88 ? 1.316 -11.772 -27.094 1.00 50.28 88 ASP A N 1
ATOM 668 C CA . ASP A 1 88 ? 1.612 -11.851 -25.674 1.00 50.28 88 ASP A CA 1
ATOM 669 C C . ASP A 1 88 ? 1.683 -10.428 -25.098 1.00 50.28 88 ASP A C 1
ATOM 671 O O . ASP A 1 88 ? 2.648 -9.970 -24.488 1.00 50.28 88 ASP A O 1
ATOM 675 N N . LEU A 1 89 ? 0.583 -9.688 -25.244 1.00 52.22 89 LEU A N 1
ATOM 676 C CA . LEU A 1 89 ? 0.073 -8.962 -24.094 1.00 52.22 89 LEU A CA 1
ATOM 677 C C . LEU A 1 89 ? -0.372 -10.043 -23.109 1.00 52.22 89 LEU A C 1
ATOM 679 O O . LEU A 1 89 ? -1.567 -10.313 -22.979 1.00 52.22 89 LEU A O 1
ATOM 683 N N . ASP A 1 90 ? 0.617 -10.688 -22.487 1.00 51.34 90 ASP A N 1
ATOM 684 C CA . ASP A 1 90 ? 0.460 -11.616 -21.386 1.00 51.34 90 ASP A CA 1
ATOM 685 C C . ASP A 1 90 ? -0.172 -10.823 -20.251 1.00 51.34 90 ASP A C 1
ATOM 687 O O . ASP A 1 90 ? 0.467 -10.276 -19.353 1.00 51.34 90 ASP A O 1
ATOM 691 N N . VAL A 1 91 ? -1.495 -10.731 -20.304 1.00 54.34 91 VAL A N 1
ATOM 692 C CA . VAL A 1 91 ? -2.289 -10.769 -19.095 1.00 54.34 91 VAL A CA 1
ATOM 693 C C . VAL A 1 91 ? -2.021 -12.163 -18.548 1.00 54.34 91 VAL A C 1
ATOM 695 O O . VAL A 1 91 ? -2.773 -13.091 -18.845 1.00 54.34 91 VAL A O 1
ATOM 698 N N . ASP A 1 92 ? -0.890 -12.315 -17.851 1.00 56.16 92 ASP A N 1
ATOM 699 C CA . ASP A 1 92 ? -0.524 -13.515 -17.114 1.00 56.16 92 ASP A CA 1
ATOM 700 C C . ASP A 1 92 ? -1.720 -13.847 -16.233 1.00 56.16 92 ASP A C 1
ATOM 702 O O . ASP A 1 92 ? -2.006 -13.187 -15.229 1.00 56.16 92 ASP A O 1
ATOM 706 N N . ALA A 1 93 ? -2.519 -14.801 -16.702 1.00 58.75 93 ALA A N 1
ATOM 707 C CA . ALA A 1 93 ? -3.757 -15.156 -16.054 1.00 58.75 93 ALA A CA 1
ATOM 708 C C . ALA A 1 93 ? -3.378 -15.822 -14.734 1.00 58.75 93 ALA A C 1
ATOM 710 O O . ALA A 1 93 ? -2.963 -16.980 -14.708 1.00 58.75 93 ALA A O 1
ATOM 711 N N . CYS A 1 94 ? -3.496 -15.057 -13.651 1.00 70.12 94 CYS A N 1
ATOM 712 C CA . CYS A 1 94 ? -3.299 -15.527 -12.293 1.00 70.12 94 CYS A CA 1
ATOM 713 C C . CYS A 1 94 ? -4.030 -16.860 -12.064 1.00 70.12 94 CYS A C 1
ATOM 715 O O . CYS A 1 94 ? -5.202 -17.005 -12.437 1.00 70.12 94 CYS A O 1
ATOM 717 N N . ASP A 1 95 ? -3.371 -17.813 -11.397 1.00 71.81 95 ASP A N 1
ATOM 718 C CA . ASP A 1 95 ? -4.076 -18.953 -10.809 1.00 71.81 95 ASP A CA 1
ATOM 719 C C . ASP A 1 95 ? -5.140 -18.394 -9.841 1.00 71.81 95 ASP A C 1
ATOM 721 O O . ASP A 1 95 ? -4.851 -17.466 -9.076 1.00 71.81 95 ASP A O 1
ATOM 725 N N . PRO A 1 96 ? -6.384 -18.905 -9.864 1.00 71.06 96 PRO A N 1
ATOM 726 C CA . PRO A 1 96 ? -7.454 -18.409 -9.002 1.00 71.06 96 PRO A CA 1
ATOM 727 C C . PRO A 1 96 ? -7.133 -18.447 -7.500 1.00 71.06 96 PRO A C 1
ATOM 729 O O . PRO A 1 96 ? -7.812 -17.762 -6.742 1.00 71.06 96 PRO A O 1
ATOM 732 N N . ALA A 1 97 ? -6.153 -19.239 -7.050 1.00 79.00 97 ALA A N 1
ATOM 733 C CA . ALA A 1 97 ? -5.770 -19.308 -5.640 1.00 79.00 97 ALA A CA 1
ATOM 734 C C . ALA A 1 97 ? -4.598 -18.383 -5.263 1.00 79.00 97 ALA A C 1
ATOM 736 O O . ALA A 1 97 ? -4.535 -17.922 -4.120 1.00 79.00 97 ALA A O 1
ATOM 737 N N . ALA A 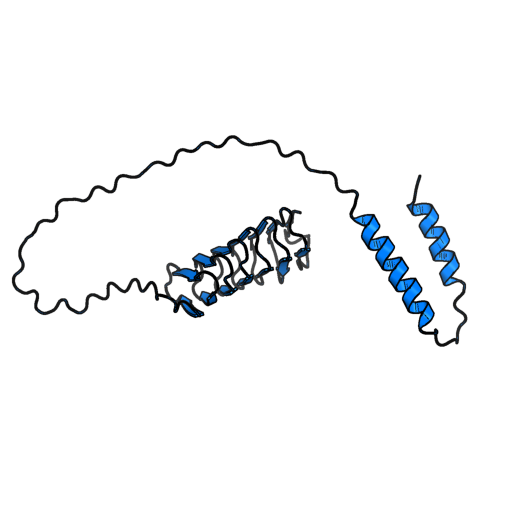1 98 ? -3.665 -18.130 -6.184 1.00 83.31 98 ALA A N 1
ATOM 738 C CA . ALA A 1 98 ? -2.491 -17.306 -5.919 1.00 83.31 98 ALA A CA 1
ATOM 739 C C . ALA A 1 98 ? -1.929 -16.666 -7.192 1.00 83.31 98 ALA A C 1
ATOM 741 O O . ALA A 1 98 ? -1.879 -17.307 -8.240 1.00 83.31 98 ALA A O 1
ATOM 742 N N . CYS A 1 99 ? -1.443 -15.430 -7.085 1.00 87.62 99 CYS A N 1
ATOM 743 C CA . CYS A 1 99 ? -0.786 -14.754 -8.200 1.00 87.62 99 CYS A CA 1
ATOM 744 C C . CYS A 1 99 ? 0.527 -14.119 -7.774 1.00 87.62 99 CYS A C 1
ATOM 746 O O . CYS A 1 99 ? 0.520 -13.216 -6.949 1.00 87.62 99 CYS A O 1
ATOM 748 N N . ASP A 1 100 ? 1.635 -14.567 -8.348 1.00 91.38 100 ASP A N 1
ATOM 749 C CA . ASP A 1 100 ? 2.916 -13.874 -8.253 1.00 91.38 100 ASP A CA 1
ATOM 750 C C . ASP A 1 100 ? 3.236 -13.325 -9.642 1.00 91.38 100 ASP A C 1
ATOM 752 O O . ASP A 1 100 ? 3.294 -14.099 -10.602 1.00 91.38 100 ASP A O 1
ATOM 756 N N . ALA A 1 101 ? 3.363 -12.005 -9.765 1.00 89.62 101 ALA A N 1
ATOM 757 C CA . ALA A 1 101 ? 3.679 -11.371 -11.037 1.00 89.62 101 ALA A CA 1
ATOM 758 C C . ALA A 1 101 ? 4.677 -10.223 -10.873 1.00 89.62 101 ALA A C 1
ATOM 760 O O . ALA A 1 101 ? 4.586 -9.393 -9.963 1.00 89.62 101 ALA A O 1
ATOM 761 N N . THR A 1 102 ? 5.623 -10.156 -11.809 1.00 93.56 102 THR A N 1
ATOM 762 C CA . THR A 1 102 ? 6.625 -9.088 -11.894 1.00 93.56 102 THR A CA 1
ATOM 763 C C . THR A 1 102 ? 6.370 -8.229 -13.128 1.00 93.56 102 THR A C 1
ATOM 765 O O . THR A 1 102 ? 6.114 -8.747 -14.210 1.00 93.56 102 THR A O 1
ATOM 768 N N . CYS A 1 103 ? 6.437 -6.906 -12.975 1.00 91.06 103 CYS A N 1
ATOM 769 C CA . CYS A 1 103 ? 6.343 -5.962 -14.081 1.00 91.06 103 CYS A CA 1
ATOM 770 C C . CYS A 1 103 ? 7.720 -5.488 -14.539 1.00 91.06 103 CYS A C 1
ATOM 772 O O . CYS A 1 103 ? 8.322 -4.619 -13.902 1.00 91.06 103 CYS A O 1
ATOM 774 N N . ASP A 1 104 ? 8.147 -5.970 -15.704 1.00 90.38 104 ASP A N 1
ATOM 775 C CA . ASP A 1 104 ? 9.379 -5.520 -16.362 1.00 90.38 104 ASP A CA 1
ATOM 776 C C . ASP A 1 104 ? 9.122 -4.549 -17.530 1.00 90.38 104 ASP A C 1
ATOM 778 O O . ASP A 1 104 ? 10.055 -4.066 -18.178 1.00 90.38 104 ASP A O 1
ATOM 782 N N . ASN A 1 105 ? 7.854 -4.230 -17.817 1.00 86.56 105 ASN A N 1
ATOM 783 C CA . ASN A 1 105 ? 7.500 -3.360 -18.933 1.00 86.56 105 ASN A CA 1
ATOM 784 C C . ASN A 1 105 ? 7.714 -1.874 -18.577 1.00 86.56 105 ASN A C 1
ATOM 786 O O . ASN A 1 105 ? 7.020 -1.352 -17.704 1.00 86.56 105 ASN A O 1
ATOM 790 N N . PRO A 1 106 ? 8.583 -1.129 -19.287 1.00 86.31 106 PRO A N 1
ATOM 791 C CA . PRO A 1 106 ? 8.854 0.280 -18.988 1.00 86.31 106 PRO A CA 1
ATOM 792 C C . PRO A 1 106 ? 7.636 1.206 -19.130 1.00 86.31 106 PRO A C 1
ATOM 794 O O . PRO A 1 106 ? 7.691 2.346 -18.671 1.00 86.31 106 PRO A O 1
ATOM 797 N N . THR A 1 107 ? 6.550 0.763 -19.773 1.00 89.75 107 THR A N 1
ATOM 798 C CA . THR A 1 107 ? 5.293 1.525 -19.844 1.00 89.75 107 THR A CA 1
ATOM 799 C C . THR A 1 107 ? 4.348 1.269 -18.666 1.00 89.75 107 THR A C 1
ATOM 801 O O . THR A 1 107 ? 3.291 1.894 -18.608 1.00 89.75 107 THR A O 1
ATOM 804 N N . GLY A 1 108 ? 4.722 0.387 -17.734 1.00 89.31 108 GLY A N 1
ATOM 805 C CA . GLY A 1 108 ? 3.893 -0.076 -16.623 1.00 89.31 108 GLY A CA 1
ATOM 806 C C . GLY A 1 108 ? 3.104 -1.345 -16.959 1.00 89.31 108 GLY A C 1
ATOM 807 O O . GLY A 1 108 ? 3.041 -1.770 -18.115 1.00 89.31 108 GLY A O 1
ATOM 808 N N . CYS A 1 109 ? 2.493 -1.936 -15.932 1.00 92.31 109 CYS A N 1
ATOM 809 C CA . CYS A 1 109 ? 1.668 -3.142 -16.030 1.00 92.31 109 CYS A CA 1
ATOM 810 C C . CYS A 1 109 ? 0.332 -2.952 -15.313 1.00 92.31 109 CYS A C 1
ATOM 812 O O . CYS A 1 109 ? 0.228 -2.140 -14.393 1.00 92.31 109 CYS A O 1
ATOM 814 N N . GLY A 1 110 ? -0.679 -3.709 -15.735 1.00 93.38 110 GLY A N 1
ATOM 815 C CA . GLY A 1 110 ? -1.965 -3.810 -15.054 1.00 93.38 110 GLY A CA 1
ATOM 816 C C . GLY A 1 110 ? -2.124 -5.198 -14.450 1.00 93.38 110 GLY A C 1
ATOM 817 O O . GLY A 1 110 ? -2.083 -6.181 -15.181 1.00 93.38 110 GLY A O 1
ATOM 818 N N . PHE A 1 111 ? -2.318 -5.266 -13.139 1.00 93.62 111 PHE A N 1
ATOM 819 C CA . PHE A 1 111 ? -2.537 -6.502 -12.402 1.00 93.62 111 PHE A CA 1
ATOM 820 C C . PHE A 1 111 ? -3.914 -6.489 -11.753 1.00 93.62 111 PHE A C 1
ATOM 822 O O . PHE A 1 111 ? -4.344 -5.475 -11.202 1.00 93.62 111 PHE A O 1
ATOM 829 N N . THR A 1 112 ? -4.592 -7.631 -11.774 1.00 95.50 112 THR A N 1
ATOM 830 C CA . THR A 1 112 ? -5.843 -7.828 -11.043 1.00 95.50 112 THR A CA 1
ATOM 831 C C . THR A 1 112 ? -5.712 -9.069 -10.177 1.00 95.50 112 THR A C 1
ATOM 833 O O . THR A 1 112 ? -5.549 -10.167 -10.699 1.00 95.50 112 THR A O 1
ATOM 836 N N . CYS A 1 113 ? -5.789 -8.898 -8.857 1.00 96.50 113 CYS A N 1
ATOM 837 C CA . CYS A 1 113 ? -5.845 -10.009 -7.918 1.00 96.50 113 CYS A CA 1
ATOM 838 C C . CYS A 1 113 ? -7.294 -10.491 -7.790 1.00 96.50 113 CYS A C 1
ATOM 840 O O . CYS A 1 113 ? -8.140 -9.696 -7.363 1.00 96.50 113 CYS A O 1
ATOM 842 N N . PRO A 1 114 ? -7.609 -11.750 -8.152 1.00 95.50 114 PRO A N 1
ATOM 843 C CA . PRO A 1 114 ? -8.962 -12.282 -8.050 1.00 95.50 114 PRO A CA 1
ATOM 844 C C . PRO A 1 114 ? -9.507 -12.246 -6.619 1.00 95.50 114 PRO A C 1
ATOM 846 O O . PRO A 1 114 ? -8.757 -12.211 -5.643 1.00 95.50 114 PRO A O 1
ATOM 849 N N . ALA A 1 115 ? -10.835 -12.282 -6.497 1.00 95.44 115 ALA A N 1
ATOM 850 C CA . ALA A 1 115 ? -11.490 -12.340 -5.195 1.00 95.44 115 ALA A CA 1
ATOM 851 C C . ALA A 1 115 ? -11.031 -13.577 -4.410 1.00 95.44 115 ALA A C 1
ATOM 853 O O . ALA A 1 115 ? -10.846 -14.646 -4.994 1.00 95.44 115 ALA A O 1
ATOM 854 N N . ASP A 1 116 ? -10.857 -13.413 -3.099 1.00 94.75 116 ASP A N 1
ATOM 855 C CA . ASP A 1 116 ? -10.412 -14.463 -2.169 1.00 94.75 116 ASP A CA 1
ATOM 856 C C . ASP A 1 116 ? -9.034 -15.098 -2.489 1.00 94.75 116 ASP A C 1
ATOM 858 O O . ASP A 1 116 ? -8.678 -16.126 -1.908 1.00 94.75 116 ASP A O 1
ATOM 862 N N . ALA A 1 117 ? -8.242 -14.500 -3.389 1.00 95.44 117 ALA A N 1
ATOM 863 C CA . ALA A 1 117 ? -6.893 -14.954 -3.728 1.00 95.44 117 ALA A CA 1
ATOM 864 C C . ALA A 1 117 ? -5.817 -14.224 -2.911 1.00 95.44 117 ALA A C 1
ATOM 866 O O . ALA A 1 117 ? -6.041 -13.139 -2.371 1.00 95.44 117 ALA A O 1
ATOM 867 N N . THR A 1 118 ? -4.617 -14.801 -2.845 1.00 96.62 118 THR A N 1
ATOM 868 C CA . THR A 1 118 ? -3.428 -14.116 -2.316 1.00 96.62 118 THR A CA 1
ATOM 869 C C . THR A 1 118 ? -2.474 -13.783 -3.451 1.00 96.62 118 THR A C 1
ATOM 871 O O . THR A 1 118 ? -2.010 -14.682 -4.150 1.00 96.62 118 THR A O 1
ATOM 874 N N . CYS A 1 119 ? -2.161 -12.503 -3.624 1.00 97.06 119 CYS A N 1
ATOM 875 C CA . CYS A 1 119 ? -1.300 -12.038 -4.697 1.00 97.06 119 CYS A CA 1
ATOM 876 C C . CYS A 1 119 ? -0.080 -11.278 -4.183 1.00 97.06 119 CYS A C 1
ATOM 878 O O . CYS A 1 119 ? -0.173 -10.477 -3.251 1.00 97.06 119 CYS A O 1
ATOM 880 N N . GLU A 1 120 ? 1.049 -11.505 -4.839 1.00 96.75 120 GLU A N 1
ATOM 881 C CA . GLU A 1 120 ? 2.305 -10.801 -4.657 1.00 96.75 120 GLU A CA 1
ATOM 882 C C . GLU A 1 120 ? 2.696 -10.151 -5.989 1.00 96.75 120 GLU A C 1
ATOM 884 O O . GLU A 1 120 ? 2.814 -10.810 -7.017 1.00 96.75 120 GLU A O 1
ATOM 889 N N . PHE A 1 121 ? 2.834 -8.829 -5.990 1.00 96.00 121 PHE A N 1
ATOM 890 C CA . PHE A 1 121 ? 3.145 -8.058 -7.187 1.00 96.00 121 PHE A CA 1
ATOM 891 C C . PHE A 1 121 ? 4.432 -7.277 -6.989 1.00 96.00 121 PHE A C 1
ATOM 893 O O . PHE A 1 121 ? 4.556 -6.497 -6.040 1.00 96.00 121 PHE A O 1
ATOM 900 N N . VAL A 1 122 ? 5.367 -7.430 -7.921 1.00 96.50 122 VAL A N 1
ATOM 901 C CA . VAL A 1 122 ? 6.626 -6.684 -7.936 1.00 96.50 122 VAL A CA 1
ATOM 902 C C . VAL A 1 122 ? 6.630 -5.728 -9.123 1.00 96.50 122 VAL A C 1
ATOM 904 O O . VAL A 1 122 ? 6.585 -6.133 -10.278 1.00 96.50 122 VAL A O 1
ATOM 907 N N . CYS A 1 123 ? 6.668 -4.431 -8.838 1.00 95.81 123 CYS A N 1
ATOM 908 C CA . CYS A 1 123 ? 6.693 -3.359 -9.821 1.00 95.81 123 CYS A CA 1
ATOM 909 C C . CYS A 1 123 ? 8.014 -2.589 -9.737 1.00 95.81 123 CYS A C 1
ATOM 911 O O . CYS A 1 123 ? 8.117 -1.547 -9.075 1.00 95.81 123 CYS A O 1
ATOM 913 N N . ASP A 1 124 ? 9.032 -3.102 -10.424 1.00 95.38 124 ASP A N 1
ATOM 914 C CA . ASP A 1 124 ? 10.378 -2.526 -10.383 1.00 95.38 124 ASP A CA 1
ATOM 915 C C . ASP A 1 124 ? 10.532 -1.309 -11.298 1.00 95.38 124 ASP A C 1
ATOM 917 O O . ASP A 1 124 ? 11.310 -0.403 -11.004 1.00 95.38 124 ASP A O 1
ATOM 921 N N . VAL A 1 125 ? 9.748 -1.248 -12.373 1.00 93.50 125 VAL A N 1
ATOM 922 C CA . VAL A 1 125 ? 9.757 -0.164 -13.373 1.00 93.50 125 VAL A CA 1
ATOM 923 C C . VAL A 1 125 ? 8.821 1.002 -13.031 1.00 93.50 125 VAL A C 1
ATOM 925 O O . VAL A 1 125 ? 8.953 2.090 -13.595 1.00 93.50 125 VAL A O 1
ATOM 928 N N . GLY A 1 126 ? 7.923 0.807 -12.060 1.00 93.06 126 GLY A N 1
ATOM 929 C CA . GLY A 1 126 ? 6.966 1.809 -11.594 1.00 93.06 126 GLY A CA 1
ATOM 930 C C . GLY A 1 126 ? 5.713 1.907 -12.468 1.00 93.06 126 GLY A C 1
ATOM 931 O O . GLY A 1 126 ? 5.526 1.156 -13.420 1.00 93.06 126 GLY A O 1
ATOM 932 N N . SER A 1 127 ? 4.826 2.845 -12.128 1.00 95.06 127 SER A N 1
ATOM 933 C CA . SER A 1 127 ? 3.562 3.095 -12.854 1.00 95.06 127 SER A CA 1
ATOM 934 C C . SER A 1 127 ? 2.633 1.879 -13.006 1.00 95.06 127 SER A C 1
ATOM 936 O O . SER A 1 127 ? 1.793 1.858 -13.904 1.00 95.06 127 SER A O 1
ATOM 938 N N . CYS A 1 128 ? 2.752 0.867 -12.142 1.00 96.25 128 CYS A N 1
ATOM 939 C CA . CYS A 1 128 ? 1.836 -0.267 -12.180 1.00 96.25 128 CYS A CA 1
ATOM 940 C C . CYS A 1 128 ? 0.450 0.120 -11.671 1.00 96.25 128 CYS A C 1
ATOM 942 O O . CYS A 1 128 ? 0.320 0.859 -10.694 1.00 96.25 128 CYS A O 1
ATOM 944 N N . LEU A 1 129 ? -0.573 -0.428 -12.314 1.00 96.81 129 LEU A N 1
ATOM 945 C CA . LEU A 1 129 ? -1.946 -0.437 -11.840 1.00 96.81 129 LEU A CA 1
ATOM 946 C C . LEU A 1 129 ? -2.211 -1.795 -11.186 1.00 96.81 129 LEU A C 1
ATOM 948 O O . LEU A 1 129 ? -2.014 -2.824 -11.822 1.00 96.81 129 LEU A O 1
ATOM 952 N N . VAL A 1 130 ? -2.634 -1.801 -9.927 1.00 96.81 130 VAL A N 1
ATOM 953 C CA . VAL A 1 130 ? -2.965 -3.019 -9.180 1.00 96.81 130 VAL A CA 1
ATOM 954 C C . VAL A 1 130 ? -4.388 -2.898 -8.662 1.00 96.81 130 VAL A C 1
ATOM 956 O O . VAL A 1 130 ? -4.673 -2.024 -7.847 1.00 96.81 130 VAL A O 1
ATOM 959 N N . ASP A 1 131 ? -5.265 -3.792 -9.103 1.00 97.56 131 ASP A N 1
ATOM 960 C CA . ASP A 1 131 ? -6.639 -3.906 -8.626 1.00 97.56 131 ASP A CA 1
ATOM 961 C C . ASP A 1 131 ? -6.795 -5.169 -7.771 1.00 97.56 131 ASP A C 1
ATOM 963 O O . ASP A 1 131 ? -6.623 -6.291 -8.240 1.00 97.56 131 ASP A O 1
ATOM 967 N N . CYS A 1 132 ? -7.136 -4.988 -6.501 1.00 97.88 132 CYS A N 1
ATOM 968 C CA . CYS A 1 132 ? -7.352 -6.056 -5.535 1.00 97.88 132 CYS A CA 1
ATOM 969 C C . CYS A 1 132 ? -8.847 -6.247 -5.316 1.00 97.88 132 CYS A C 1
ATOM 971 O O . CYS A 1 132 ? -9.521 -5.383 -4.741 1.00 97.88 132 CYS A O 1
ATOM 973 N N . GLU A 1 133 ? -9.380 -7.365 -5.809 1.00 97.25 133 GLU A N 1
ATOM 974 C CA . GLU A 1 133 ? -10.798 -7.682 -5.688 1.00 97.25 133 GLU A CA 1
ATOM 975 C C . GLU A 1 133 ? -11.198 -7.984 -4.241 1.00 97.25 133 GLU A C 1
ATOM 977 O O . GLU A 1 133 ? -10.365 -8.169 -3.351 1.00 97.25 133 GLU A O 1
ATOM 982 N N . ALA A 1 134 ? -12.505 -8.012 -3.993 1.00 96.69 134 ALA A N 1
ATOM 983 C CA . ALA A 1 134 ? -13.041 -8.223 -2.656 1.00 96.69 134 ALA A CA 1
ATOM 984 C C . ALA A 1 134 ? -12.520 -9.523 -2.016 1.00 96.69 134 ALA A C 1
ATOM 986 O O . ALA A 1 134 ? -12.444 -10.559 -2.673 1.00 96.69 134 ALA A O 1
ATOM 987 N N . GLY A 1 135 ? -12.159 -9.461 -0.733 1.00 95.62 135 GLY A N 1
ATOM 988 C CA . GLY A 1 135 ? -11.650 -10.615 0.022 1.00 95.62 135 GLY A CA 1
ATOM 989 C C . GLY A 1 135 ? -10.219 -11.047 -0.327 1.00 95.62 135 GLY A C 1
ATOM 990 O O . GLY A 1 135 ? -9.697 -11.957 0.311 1.00 95.62 135 GLY A O 1
ATOM 991 N N . SER A 1 136 ? -9.572 -10.418 -1.316 1.00 97.25 136 SER A N 1
ATOM 992 C CA . SER A 1 136 ? -8.191 -10.745 -1.691 1.00 97.25 136 SER A CA 1
ATOM 993 C C . SER A 1 136 ? -7.166 -10.261 -0.661 1.00 97.25 136 SER A C 1
ATOM 995 O O . SER A 1 136 ? -7.407 -9.313 0.089 1.00 97.25 136 SER A O 1
ATOM 997 N N . VAL A 1 137 ? -5.993 -10.892 -0.650 1.00 97.88 137 VAL A N 1
ATOM 998 C CA . VAL A 1 137 ? -4.813 -10.443 0.098 1.00 97.88 137 VAL A CA 1
ATOM 999 C C . VAL A 1 137 ? -3.759 -10.010 -0.909 1.00 97.88 137 VAL A C 1
ATOM 1001 O O . VAL A 1 137 ? -3.200 -10.839 -1.620 1.00 97.88 137 VAL A O 1
ATOM 1004 N N . CYS A 1 138 ? -3.486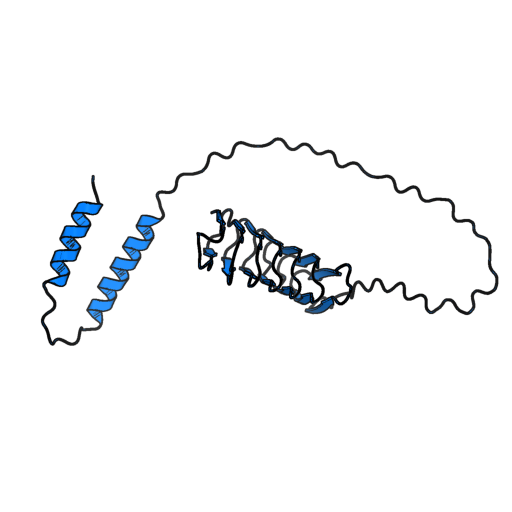 -8.715 -0.971 1.00 98.00 138 CYS A N 1
ATOM 1005 C CA . CYS A 1 138 ? -2.538 -8.129 -1.902 1.00 98.00 138 CYS A CA 1
ATOM 1006 C C . CYS A 1 138 ? -1.279 -7.633 -1.199 1.00 98.00 138 CYS A C 1
ATOM 1008 O O . CYS A 1 138 ? -1.323 -6.769 -0.312 1.00 98.00 138 CYS A O 1
ATOM 1010 N N . HIS A 1 139 ? -0.142 -8.116 -1.681 1.00 98.12 139 HIS A N 1
ATOM 1011 C CA . HIS A 1 139 ? 1.181 -7.611 -1.362 1.00 98.12 139 HIS A CA 1
ATOM 1012 C C . HIS A 1 139 ? 1.775 -6.961 -2.606 1.00 98.12 139 HIS A C 1
ATOM 1014 O O . HIS A 1 139 ? 1.872 -7.588 -3.654 1.00 98.12 139 HIS A O 1
ATOM 1020 N N . THR A 1 140 ? 2.141 -5.683 -2.525 1.00 97.94 140 THR A N 1
ATOM 1021 C CA . THR A 1 140 ? 2.670 -4.951 -3.686 1.00 97.94 140 THR A CA 1
ATOM 1022 C C . THR A 1 140 ? 3.960 -4.236 -3.339 1.00 97.94 140 THR A C 1
ATOM 1024 O O . THR A 1 140 ? 3.983 -3.384 -2.453 1.00 97.94 140 THR A O 1
ATOM 1027 N N . SER A 1 141 ? 5.020 -4.528 -4.082 1.00 97.81 141 SER A N 1
ATOM 1028 C CA . SER A 1 141 ? 6.272 -3.783 -4.036 1.00 97.81 141 SER A CA 1
ATOM 1029 C C . SER A 1 141 ? 6.354 -2.828 -5.218 1.00 97.81 141 SER A C 1
ATOM 1031 O O . SER A 1 141 ? 6.302 -3.257 -6.365 1.00 97.81 141 SER A O 1
ATOM 1033 N N . CYS A 1 142 ? 6.477 -1.528 -4.958 1.00 97.31 142 CYS A N 1
ATOM 1034 C CA . CYS A 1 142 ? 6.620 -0.493 -5.978 1.00 97.31 142 CYS A CA 1
ATOM 1035 C C . CYS A 1 142 ? 7.958 0.234 -5.809 1.00 97.31 142 CYS A C 1
ATOM 1037 O O . CYS A 1 142 ? 8.041 1.302 -5.186 1.00 97.31 142 CYS A O 1
ATOM 1039 N N . ALA A 1 143 ? 9.025 -0.357 -6.347 1.00 96.44 143 ALA A N 1
ATOM 1040 C CA . ALA A 1 143 ? 10.387 0.114 -6.113 1.00 96.44 143 ALA A CA 1
ATOM 1041 C C . ALA A 1 143 ? 10.668 1.450 -6.820 1.00 96.44 143 ALA A C 1
ATOM 1043 O O . ALA A 1 143 ? 11.171 2.381 -6.194 1.00 96.44 143 ALA A O 1
ATOM 1044 N N . ALA A 1 144 ? 10.289 1.590 -8.095 1.00 95.94 144 ALA A N 1
ATOM 1045 C CA . ALA A 1 144 ? 10.478 2.838 -8.846 1.00 95.94 144 ALA A CA 1
ATOM 1046 C C . ALA A 1 144 ? 9.410 3.910 -8.569 1.00 95.94 144 ALA A C 1
ATOM 1048 O O . ALA A 1 144 ? 9.605 5.073 -8.926 1.00 95.94 144 ALA A O 1
ATOM 1049 N N . GLY A 1 145 ? 8.320 3.557 -7.883 1.00 96.25 145 GLY A N 1
ATOM 1050 C CA . GLY A 1 145 ? 7.261 4.491 -7.511 1.00 96.25 145 GLY A CA 1
ATOM 1051 C C . GLY A 1 145 ? 6.167 4.675 -8.570 1.00 96.25 145 GLY A C 1
ATOM 1052 O O . GLY A 1 145 ? 6.104 3.982 -9.585 1.00 96.25 145 GLY A O 1
ATOM 1053 N N . GLY A 1 146 ? 5.252 5.608 -8.306 1.00 96.38 146 GLY A N 1
ATOM 1054 C CA . GLY A 1 146 ? 4.163 5.967 -9.221 1.00 96.38 146 GLY A CA 1
ATOM 1055 C C . GLY A 1 146 ? 3.063 4.913 -9.387 1.00 96.38 146 GLY A C 1
ATOM 1056 O O . GLY A 1 146 ? 2.213 5.076 -10.257 1.00 96.38 146 GLY A O 1
ATOM 1057 N N . CYS A 1 147 ? 3.058 3.845 -8.589 1.00 97.94 147 CYS A N 1
ATOM 1058 C CA . CYS A 1 147 ? 2.021 2.820 -8.680 1.00 97.94 147 CYS A CA 1
ATOM 1059 C C . CYS A 1 147 ? 0.654 3.342 -8.223 1.00 97.94 147 CYS A C 1
ATOM 1061 O O . CYS A 1 147 ? 0.563 4.165 -7.309 1.00 97.94 147 CYS A O 1
ATOM 1063 N N . ASN A 1 148 ? -0.405 2.819 -8.833 1.00 98.12 148 ASN A N 1
ATOM 1064 C CA . ASN A 1 148 ? -1.790 3.045 -8.453 1.00 98.12 148 ASN A CA 1
ATOM 1065 C C . ASN A 1 148 ? -2.395 1.723 -7.972 1.00 98.12 148 ASN A C 1
ATOM 1067 O O . ASN A 1 148 ? -2.522 0.780 -8.747 1.00 98.12 148 ASN A O 1
ATOM 1071 N N . ILE A 1 149 ? -2.719 1.654 -6.687 1.00 98.25 149 ILE A N 1
ATOM 1072 C CA . ILE A 1 149 ? -3.169 0.445 -6.003 1.00 98.25 149 ILE A CA 1
ATOM 1073 C C . ILE A 1 149 ? -4.594 0.689 -5.519 1.00 98.25 149 ILE A C 1
ATOM 1075 O O . ILE A 1 149 ? -4.852 1.633 -4.769 1.00 98.25 149 ILE A O 1
ATOM 1079 N N . ASN A 1 150 ? -5.521 -0.157 -5.939 1.00 98.31 150 ASN A N 1
ATOM 1080 C CA . ASN A 1 150 ? -6.935 -0.026 -5.650 1.00 98.31 150 ASN A CA 1
ATOM 1081 C C . ASN A 1 150 ? -7.450 -1.288 -4.959 1.00 98.31 150 ASN A C 1
ATOM 1083 O O . ASN A 1 150 ? -7.379 -2.384 -5.504 1.00 98.31 150 ASN A O 1
ATOM 1087 N N . CYS A 1 151 ? -7.973 -1.127 -3.750 1.00 98.25 151 CYS A N 1
ATOM 1088 C CA . CYS A 1 151 ? -8.361 -2.221 -2.876 1.00 98.25 151 CYS A CA 1
ATOM 1089 C C . CYS A 1 151 ? -9.847 -2.153 -2.570 1.00 98.25 151 CYS A C 1
ATOM 1091 O O . CYS A 1 151 ? -10.320 -1.205 -1.936 1.00 98.25 151 CYS A O 1
ATOM 1093 N N . LYS A 1 152 ? -10.581 -3.164 -3.035 1.00 97.69 152 LYS A N 1
ATOM 1094 C CA . LYS A 1 152 ? -12.030 -3.248 -2.858 1.00 97.69 152 LYS A CA 1
ATOM 1095 C C . LYS A 1 152 ? -12.407 -3.772 -1.473 1.00 97.69 152 LYS A C 1
ATOM 1097 O O . LYS A 1 152 ? -11.576 -4.276 -0.719 1.00 97.69 152 LYS A O 1
ATOM 1102 N N . ALA A 1 153 ? -13.696 -3.678 -1.164 1.00 96.19 153 ALA A N 1
ATOM 1103 C CA . ALA A 1 153 ? -14.241 -4.042 0.136 1.00 96.19 153 ALA A CA 1
ATOM 1104 C C . ALA A 1 153 ? -13.857 -5.460 0.571 1.00 96.19 153 ALA A C 1
ATOM 1106 O O . ALA A 1 153 ? -13.947 -6.413 -0.200 1.00 96.19 153 ALA A O 1
ATOM 1107 N N . GLY A 1 154 ? -13.436 -5.591 1.826 1.00 95.44 154 GLY A N 1
ATOM 1108 C CA . GLY A 1 154 ? -12.977 -6.847 2.415 1.00 95.44 154 GLY A CA 1
ATOM 1109 C C . GLY A 1 154 ? -11.585 -7.309 1.978 1.00 95.44 154 GLY A C 1
ATOM 1110 O O . GLY A 1 154 ? -11.140 -8.330 2.482 1.00 95.44 154 GLY A O 1
ATOM 1111 N N . ALA A 1 155 ? -10.890 -6.602 1.078 1.00 97.50 155 ALA A N 1
ATOM 1112 C CA . ALA A 1 155 ? -9.503 -6.932 0.756 1.00 97.50 155 ALA A CA 1
ATOM 1113 C C . ALA A 1 155 ? -8.546 -6.554 1.903 1.00 97.50 155 ALA A C 1
ATOM 1115 O O . ALA A 1 155 ? -8.826 -5.657 2.707 1.00 97.50 155 ALA A O 1
ATOM 1116 N N . GLU A 1 156 ? -7.387 -7.202 1.947 1.00 98.06 156 GLU A N 1
ATOM 1117 C CA . GLU A 1 156 ? -6.240 -6.818 2.764 1.00 98.06 156 GLU A CA 1
ATOM 1118 C C . GLU A 1 156 ? -5.115 -6.343 1.850 1.00 98.06 156 GLU A C 1
ATOM 1120 O O . GLU A 1 156 ? -4.574 -7.109 1.059 1.00 98.06 156 GLU A O 1
ATOM 1125 N N . CYS A 1 157 ? -4.735 -5.074 1.967 1.00 98.12 157 CYS A N 1
ATOM 1126 C CA . CYS A 1 157 ? -3.724 -4.477 1.108 1.00 98.12 157 CYS A CA 1
ATOM 1127 C C . CYS A 1 157 ? -2.526 -3.986 1.900 1.00 98.12 157 CYS A C 1
ATOM 1129 O O . CYS A 1 157 ? -2.637 -3.123 2.776 1.00 98.12 157 CYS A O 1
ATOM 1131 N N . THR A 1 158 ? -1.359 -4.508 1.540 1.00 98.19 158 THR A N 1
ATOM 1132 C CA . THR A 1 158 ? -0.069 -4.085 2.080 1.00 98.19 158 THR A CA 1
ATOM 1133 C C . THR A 1 158 ? 0.864 -3.748 0.934 1.00 98.19 158 THR A C 1
ATOM 1135 O O . THR A 1 158 ? 1.157 -4.606 0.104 1.00 98.19 158 THR A O 1
ATOM 1138 N N . SER A 1 159 ? 1.360 -2.514 0.901 1.00 97.75 159 SER A N 1
ATOM 1139 C CA . SER A 1 159 ? 2.288 -2.091 -0.142 1.00 97.75 159 SER A CA 1
ATOM 1140 C C . SER A 1 159 ? 3.539 -1.400 0.388 1.00 97.75 159 SER A C 1
ATOM 1142 O O . SER A 1 159 ? 3.548 -0.782 1.458 1.00 97.75 159 SER A O 1
ATOM 1144 N N . THR A 1 160 ? 4.611 -1.489 -0.390 1.00 97.88 160 THR A N 1
ATOM 1145 C CA . THR A 1 160 ? 5.821 -0.683 -0.234 1.00 97.88 160 THR A CA 1
ATOM 1146 C C . THR A 1 160 ? 5.970 0.231 -1.446 1.00 97.88 160 THR A C 1
ATOM 1148 O O . THR A 1 160 ? 5.771 -0.172 -2.588 1.00 97.88 160 THR A O 1
ATOM 1151 N N . CYS A 1 161 ? 6.295 1.496 -1.197 1.00 97.38 161 CYS A N 1
ATOM 1152 C CA . CYS A 1 161 ? 6.517 2.507 -2.219 1.00 97.38 161 CYS A CA 1
ATOM 1153 C C . CYS A 1 161 ? 7.833 3.228 -1.942 1.00 97.38 161 CYS A C 1
ATOM 1155 O O . CYS A 1 161 ? 7.886 4.238 -1.225 1.00 97.38 161 CYS A O 1
ATOM 1157 N N . ASP A 1 162 ? 8.906 2.690 -2.508 1.00 96.19 162 ASP A N 1
ATOM 1158 C CA . ASP A 1 162 ? 10.255 3.176 -2.232 1.00 96.19 162 ASP A CA 1
ATOM 1159 C C . ASP A 1 162 ? 10.605 4.379 -3.116 1.00 96.19 162 ASP A C 1
ATOM 1161 O O . ASP A 1 162 ? 11.174 5.359 -2.633 1.00 96.19 162 ASP A O 1
ATOM 1165 N N . GLY A 1 163 ? 10.173 4.370 -4.380 1.00 94.56 163 GLY A N 1
ATOM 1166 C CA . GLY A 1 163 ? 10.377 5.476 -5.321 1.00 94.56 163 GLY A CA 1
ATOM 1167 C C . GLY A 1 163 ? 9.483 6.696 -5.072 1.00 94.56 163 GLY A C 1
ATOM 1168 O O . GLY A 1 163 ? 9.786 7.796 -5.536 1.00 94.56 163 GLY A O 1
ATOM 1169 N N . GLY A 1 164 ? 8.412 6.540 -4.287 1.00 95.31 164 GLY A N 1
ATOM 1170 C CA . GLY A 1 164 ? 7.440 7.599 -4.001 1.00 95.31 164 GLY A CA 1
ATOM 1171 C C . GLY A 1 164 ? 6.360 7.754 -5.076 1.00 95.31 164 GLY A C 1
ATOM 1172 O O . GLY A 1 164 ? 6.279 6.984 -6.027 1.00 95.31 164 GLY A O 1
ATOM 1173 N N . GLY A 1 165 ? 5.477 8.737 -4.909 1.00 95.94 165 GLY A N 1
ATOM 1174 C CA . GLY A 1 165 ? 4.409 9.051 -5.864 1.00 95.94 165 GLY A CA 1
ATOM 1175 C C . GLY A 1 165 ? 3.307 7.994 -5.978 1.00 95.94 165 GLY A C 1
ATOM 1176 O O . GLY A 1 165 ? 2.466 8.102 -6.868 1.00 95.94 165 GLY A O 1
ATOM 1177 N N . CYS A 1 166 ? 3.305 6.971 -5.119 1.00 97.88 166 CYS A N 1
ATOM 1178 C CA . CYS A 1 166 ? 2.280 5.938 -5.167 1.00 97.88 166 CYS A CA 1
ATOM 1179 C C . CYS A 1 166 ? 0.948 6.449 -4.626 1.00 97.88 166 CYS A C 1
ATOM 1181 O O . CYS A 1 166 ? 0.891 7.207 -3.654 1.00 97.88 166 CYS A O 1
ATOM 1183 N N . GLN A 1 167 ? -0.124 5.982 -5.244 1.00 98.12 167 GLN A N 1
ATOM 1184 C CA . GLN A 1 167 ? -1.494 6.237 -4.841 1.00 98.12 167 GLN A CA 1
ATOM 1185 C C . GLN A 1 167 ? -2.101 4.910 -4.416 1.00 98.12 167 GLN A C 1
ATOM 1187 O O . GLN A 1 167 ? -2.111 3.964 -5.196 1.00 98.12 167 GLN A O 1
ATOM 1192 N N . GLN A 1 168 ? -2.588 4.836 -3.182 1.00 98.25 168 GLN A N 1
ATOM 1193 C CA . GLN A 1 168 ? -3.315 3.673 -2.693 1.00 98.25 168 GLN A CA 1
ATOM 1194 C C . GLN A 1 168 ? -4.695 4.102 -2.224 1.00 98.25 168 GLN A C 1
ATOM 1196 O O . GLN A 1 168 ? -4.823 4.937 -1.327 1.00 98.25 168 GLN A O 1
ATOM 1201 N N . THR A 1 169 ? -5.721 3.521 -2.835 1.00 98.31 169 THR A N 1
ATOM 1202 C CA . THR A 1 169 ? -7.118 3.721 -2.464 1.00 98.31 169 THR A CA 1
ATOM 1203 C C . THR A 1 169 ? -7.683 2.421 -1.921 1.00 98.31 169 THR A C 1
ATOM 1205 O O . THR A 1 169 ? -7.542 1.375 -2.542 1.00 98.31 169 THR A O 1
ATOM 1208 N N . CYS A 1 170 ? -8.324 2.490 -0.763 1.00 98.00 170 CYS A N 1
ATOM 1209 C CA . CYS A 1 170 ? -8.930 1.353 -0.093 1.00 98.00 170 CYS A CA 1
ATOM 1210 C C . CYS A 1 170 ? -10.355 1.711 0.320 1.00 98.00 170 CYS A C 1
ATOM 1212 O O . CYS A 1 170 ? -10.547 2.690 1.045 1.00 98.00 170 CYS A O 1
ATOM 1214 N N . ASP A 1 171 ? -11.329 0.923 -0.121 1.00 97.00 171 ASP A N 1
ATOM 1215 C CA . ASP A 1 171 ? -12.752 1.144 0.141 1.00 97.00 171 ASP A CA 1
ATOM 1216 C C . ASP A 1 171 ? -13.350 -0.049 0.885 1.00 97.00 171 ASP A C 1
ATOM 1218 O O . ASP A 1 171 ? -13.495 -1.124 0.312 1.00 97.00 171 ASP A O 1
ATOM 1222 N N . GLY A 1 172 ? -13.664 0.123 2.170 1.00 93.56 172 GLY A N 1
ATOM 1223 C CA . GLY A 1 172 ? -14.247 -0.912 3.023 1.00 93.56 172 GLY A CA 1
ATOM 1224 C C . GLY A 1 172 ? -13.320 -2.103 3.273 1.00 93.56 172 GLY A C 1
ATOM 1225 O O . GLY A 1 172 ? -13.795 -3.232 3.407 1.00 93.56 172 GLY A O 1
ATOM 1226 N N . THR A 1 173 ? -12.002 -1.893 3.275 1.00 93.81 173 THR A N 1
ATOM 1227 C CA . THR A 1 173 ? -11.006 -2.959 3.473 1.00 93.81 173 THR A CA 1
ATOM 1228 C C . THR A 1 173 ? -10.831 -3.296 4.953 1.00 93.81 173 THR A C 1
ATOM 1230 O O . THR A 1 173 ? -10.950 -2.424 5.820 1.00 93.81 173 THR A O 1
ATOM 1233 N N . THR A 1 174 ? -10.439 -4.536 5.248 1.00 94.12 174 THR A N 1
ATOM 1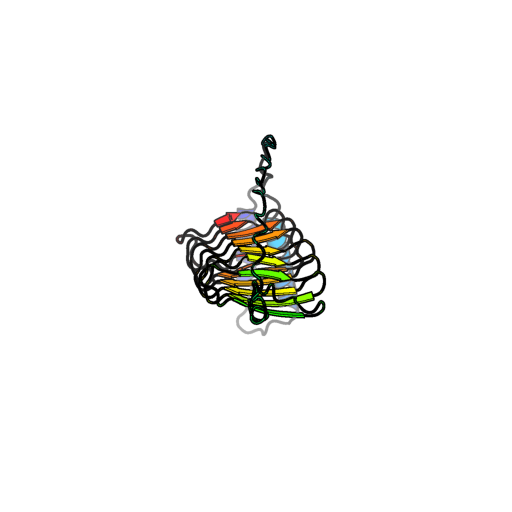234 C CA . THR A 1 174 ? -10.068 -4.938 6.615 1.00 94.12 174 THR A CA 1
ATOM 1235 C C . THR A 1 174 ? -8.757 -4.272 7.028 1.00 94.12 174 THR A C 1
ATOM 1237 O O . THR A 1 174 ? -8.666 -3.644 8.077 1.00 94.12 174 THR A O 1
ATOM 1240 N N . SER A 1 175 ? -7.747 -4.313 6.159 1.00 96.12 175 SER A N 1
ATOM 1241 C CA . SER A 1 175 ? -6.453 -3.676 6.406 1.00 96.12 175 SER A CA 1
ATOM 1242 C C . SER A 1 175 ? -5.972 -2.955 5.159 1.00 96.12 175 SER A C 1
ATOM 1244 O O . SER A 1 175 ? -5.958 -3.524 4.068 1.00 96.12 175 SER A O 1
ATOM 1246 N N . CYS A 1 176 ? -5.573 -1.698 5.320 1.00 97.88 176 CYS A N 1
ATOM 1247 C CA . CYS A 1 176 ? -4.989 -0.892 4.262 1.00 97.88 176 CYS A CA 1
ATOM 1248 C C . CYS A 1 176 ? -3.717 -0.229 4.778 1.00 97.88 176 CYS A C 1
ATOM 1250 O O . CYS A 1 176 ? -3.760 0.717 5.571 1.00 97.88 176 CYS A O 1
ATOM 1252 N N . SER A 1 177 ? -2.570 -0.725 4.321 1.00 97.56 177 SER A N 1
ATOM 1253 C CA . SER A 1 177 ? -1.274 -0.203 4.729 1.00 97.56 177 SER A CA 1
ATOM 1254 C C . SER A 1 177 ? -0.356 0.069 3.545 1.00 97.56 177 SER A C 1
ATOM 1256 O O . SER A 1 177 ? -0.305 -0.699 2.586 1.00 97.56 177 SER A O 1
ATOM 1258 N N . ILE A 1 178 ? 0.376 1.178 3.636 1.00 97.12 178 ILE A N 1
ATOM 1259 C CA . ILE A 1 178 ? 1.453 1.530 2.710 1.00 97.12 178 ILE A CA 1
ATOM 1260 C C . ILE A 1 178 ? 2.666 2.021 3.499 1.00 97.12 178 ILE A C 1
ATOM 1262 O O . ILE A 1 178 ? 2.575 2.896 4.370 1.00 97.12 178 ILE A O 1
ATOM 1266 N N . ALA A 1 179 ? 3.825 1.448 3.198 1.00 96.69 179 ALA A N 1
ATOM 1267 C CA . ALA A 1 179 ? 5.118 1.959 3.618 1.00 96.69 179 ALA A CA 1
ATOM 1268 C C . ALA A 1 179 ? 5.686 2.828 2.493 1.00 96.69 179 ALA A C 1
ATOM 1270 O O . ALA A 1 179 ? 6.131 2.326 1.468 1.00 96.69 179 ALA A O 1
ATOM 1271 N N . CYS A 1 180 ? 5.657 4.142 2.676 1.00 95.12 180 CYS A N 1
ATOM 1272 C CA . CYS A 1 180 ? 6.128 5.107 1.693 1.00 95.12 180 CYS A CA 1
ATOM 1273 C C . CYS A 1 180 ? 7.504 5.632 2.096 1.00 95.12 180 CYS A C 1
ATOM 1275 O O . CYS A 1 180 ? 7.589 6.652 2.769 1.00 95.12 180 CYS A O 1
ATOM 1277 N N . GLN A 1 181 ? 8.580 4.947 1.710 1.00 92.69 181 GLN A N 1
ATOM 1278 C CA . GLN A 1 181 ? 9.937 5.451 1.967 1.00 92.69 181 GLN A CA 1
ATOM 1279 C C . GLN A 1 181 ? 10.294 6.622 1.044 1.00 92.69 181 GLN A C 1
ATOM 1281 O O . GLN A 1 181 ? 11.130 7.457 1.391 1.00 92.69 181 GLN A O 1
ATOM 1286 N N . GLY A 1 182 ? 9.649 6.692 -0.122 1.00 87.00 182 GLY A N 1
ATOM 1287 C CA . GLY A 1 182 ? 9.793 7.800 -1.052 1.00 87.00 182 GLY A CA 1
ATOM 1288 C C . GLY A 1 182 ? 9.108 9.088 -0.581 1.00 87.00 182 GLY A C 1
ATOM 1289 O O . GLY A 1 182 ? 8.878 9.340 0.604 1.00 87.00 182 GLY A O 1
ATOM 1290 N N . GLN A 1 183 ? 8.790 9.953 -1.541 1.00 90.06 183 GLN A N 1
ATOM 1291 C CA . GLN A 1 183 ? 8.051 11.195 -1.299 1.00 90.06 183 GLN A CA 1
ATOM 1292 C C . GLN A 1 183 ? 6.685 11.143 -1.978 1.00 90.06 183 GLN A C 1
ATOM 1294 O O . GLN A 1 183 ? 6.498 10.388 -2.926 1.00 90.06 183 GLN A O 1
ATOM 1299 N N . ALA A 1 184 ? 5.756 11.996 -1.550 1.00 93.06 184 ALA A N 1
ATOM 1300 C CA . ALA A 1 184 ? 4.510 12.259 -2.276 1.00 93.06 184 ALA A CA 1
ATOM 1301 C C . ALA A 1 184 ? 3.567 11.051 -2.458 1.00 93.06 184 ALA A C 1
ATOM 1303 O O . ALA A 1 184 ? 2.883 10.960 -3.475 1.00 93.06 184 ALA A O 1
ATOM 1304 N N . CYS A 1 185 ? 3.504 10.131 -1.492 1.00 95.62 185 CYS A N 1
ATOM 1305 C CA . CYS A 1 185 ? 2.471 9.092 -1.516 1.00 95.62 185 CYS A CA 1
ATOM 1306 C C . CYS A 1 185 ? 1.108 9.634 -1.069 1.00 95.62 185 CYS A C 1
ATOM 1308 O O . CYS A 1 185 ? 1.036 10.452 -0.151 1.00 95.62 185 CYS A O 1
ATOM 1310 N N . ASP A 1 186 ? 0.031 9.138 -1.670 1.00 96.31 186 ASP A N 1
ATOM 1311 C CA . ASP A 1 186 ? -1.352 9.447 -1.290 1.00 96.31 186 ASP A CA 1
ATOM 1312 C C . ASP A 1 186 ? -2.066 8.156 -0.874 1.00 96.31 186 ASP A C 1
ATOM 1314 O O . ASP A 1 186 ? -2.331 7.289 -1.705 1.00 96.31 186 ASP A O 1
ATOM 1318 N N . LEU A 1 187 ? -2.352 8.025 0.421 1.00 97.19 187 LEU A N 1
ATOM 1319 C CA . LEU A 1 187 ? -3.164 6.953 0.983 1.00 97.19 187 LEU A CA 1
ATOM 1320 C C . LEU A 1 187 ? -4.580 7.471 1.228 1.00 97.19 187 LEU A C 1
ATOM 1322 O O . LEU A 1 187 ? -4.783 8.398 2.015 1.00 97.19 187 LEU A O 1
ATOM 1326 N N . ARG A 1 188 ? -5.571 6.836 0.611 1.00 97.56 188 ARG A N 1
ATOM 1327 C CA . ARG A 1 188 ? -6.989 7.142 0.802 1.00 97.56 188 ARG A CA 1
ATOM 1328 C C . ARG A 1 188 ? -7.714 5.903 1.288 1.00 97.56 188 ARG A C 1
ATOM 1330 O O . ARG A 1 188 ? -7.767 4.895 0.596 1.00 97.56 188 ARG A O 1
ATOM 1337 N N . CYS A 1 189 ? -8.293 6.004 2.467 1.00 97.31 189 CYS A N 1
ATOM 1338 C CA . CYS A 1 189 ? -9.111 4.977 3.081 1.00 97.31 189 CYS A CA 1
ATOM 1339 C C . CYS A 1 189 ? -10.551 5.480 3.156 1.00 97.31 189 CYS A C 1
ATOM 1341 O O . CYS A 1 189 ? -10.766 6.675 3.371 1.00 97.31 189 CYS A O 1
ATOM 1343 N N . PHE A 1 190 ? -11.518 4.586 2.984 1.00 96.81 190 PHE A N 1
ATOM 1344 C CA . PHE A 1 190 ? -12.942 4.883 3.100 1.00 96.81 190 PHE A CA 1
ATOM 1345 C C . PHE A 1 190 ? -13.612 3.780 3.914 1.00 96.81 190 PHE A C 1
ATOM 1347 O O . PHE A 1 190 ? -13.756 2.663 3.436 1.00 96.81 190 PHE A O 1
ATOM 1354 N N . ASN A 1 191 ? -14.034 4.089 5.145 1.00 94.50 191 ASN A N 1
ATOM 1355 C CA . ASN A 1 191 ? -14.699 3.128 6.040 1.00 94.50 191 ASN A CA 1
ATOM 1356 C C . ASN A 1 191 ? -13.891 1.837 6.314 1.00 94.50 191 ASN A C 1
ATOM 1358 O O . ASN A 1 191 ? -14.466 0.753 6.418 1.00 94.50 191 ASN A O 1
ATOM 1362 N N . ASN A 1 192 ? -12.564 1.941 6.429 1.00 92.75 192 ASN A N 1
ATOM 1363 C CA . ASN A 1 192 ? -11.690 0.789 6.689 1.00 92.75 192 ASN A CA 1
ATOM 1364 C C . ASN A 1 192 ? -11.552 0.498 8.188 1.00 92.75 192 ASN A C 1
ATOM 1366 O O . ASN A 1 192 ? -11.673 1.402 9.017 1.00 92.75 192 ASN A O 1
ATOM 1370 N N . GLU A 1 193 ? -11.204 -0.732 8.564 1.00 95.00 193 GLU A N 1
ATOM 1371 C CA . GLU A 1 193 ? -10.875 -1.006 9.971 1.00 95.00 193 GLU A CA 1
ATOM 1372 C C . GLU A 1 193 ? -9.499 -0.431 10.342 1.00 95.00 193 GLU A C 1
ATOM 1374 O O . GLU A 1 193 ? -9.392 0.314 11.318 1.00 95.00 193 GLU A O 1
ATOM 1379 N N . ASP A 1 194 ? -8.465 -0.703 9.538 1.00 95.44 194 ASP A N 1
ATOM 1380 C CA . ASP A 1 194 ? -7.117 -0.140 9.708 1.00 95.44 194 ASP A CA 1
ATOM 1381 C C . ASP A 1 194 ? -6.652 0.612 8.451 1.00 95.44 194 ASP A C 1
ATOM 1383 O O . ASP A 1 194 ? -6.653 0.083 7.336 1.00 95.44 194 ASP A O 1
ATOM 1387 N N . CYS A 1 195 ? -6.251 1.867 8.647 1.00 97.00 195 CYS A N 1
ATOM 1388 C CA . CYS A 1 195 ? -5.641 2.737 7.656 1.00 97.00 195 CYS A CA 1
ATOM 1389 C C . CYS A 1 195 ? -4.274 3.212 8.162 1.00 97.00 195 CYS A C 1
ATOM 1391 O O . CYS A 1 195 ? -4.180 4.081 9.042 1.00 97.00 195 CYS A O 1
ATOM 1393 N N . ARG A 1 196 ? -3.192 2.682 7.582 1.00 96.81 196 ARG A N 1
ATOM 1394 C CA . ARG A 1 196 ? -1.826 2.950 8.042 1.00 96.81 196 ARG A CA 1
ATOM 1395 C C . ARG A 1 196 ? -0.914 3.458 6.930 1.00 96.81 196 ARG A C 1
ATOM 1397 O O . ARG A 1 196 ? -0.507 2.713 6.044 1.00 96.81 196 ARG A O 1
ATOM 1404 N N . LEU A 1 197 ? -0.486 4.710 7.061 1.00 95.38 197 LEU A N 1
ATOM 1405 C CA . LEU A 1 197 ? 0.629 5.267 6.304 1.00 95.38 197 LEU A CA 1
ATOM 1406 C C . LEU A 1 197 ? 1.883 5.218 7.174 1.00 95.38 197 LEU A C 1
ATOM 1408 O O . LEU A 1 197 ? 1.921 5.777 8.275 1.00 95.38 197 LEU A O 1
ATOM 1412 N N . SER A 1 198 ? 2.926 4.562 6.680 1.00 94.81 198 SER A N 1
ATOM 1413 C CA . SER A 1 198 ? 4.193 4.460 7.394 1.00 94.81 198 SER A CA 1
ATOM 1414 C C . SER A 1 198 ? 5.396 4.850 6.545 1.00 94.81 198 SER A C 1
ATOM 1416 O O . SER A 1 198 ? 5.288 4.998 5.333 1.00 94.81 198 SER A O 1
ATOM 1418 N N . ALA A 1 199 ? 6.535 5.064 7.207 1.00 91.62 199 ALA A N 1
ATOM 1419 C CA . ALA A 1 199 ? 7.831 5.395 6.606 1.00 91.62 199 ALA A CA 1
ATOM 1420 C C . ALA A 1 199 ? 7.881 6.699 5.787 1.00 91.62 199 ALA A C 1
ATOM 1422 O O . ALA A 1 199 ? 8.921 6.993 5.208 1.00 91.62 199 ALA A O 1
ATOM 1423 N N . CYS A 1 200 ? 6.819 7.511 5.807 1.00 90.75 200 CYS A N 1
ATOM 1424 C CA . CYS A 1 200 ? 6.769 8.747 5.038 1.00 90.75 200 CYS A CA 1
ATOM 1425 C C . CYS A 1 200 ? 7.847 9.751 5.460 1.00 90.75 200 CYS A C 1
ATOM 1427 O O . CYS A 1 200 ? 7.874 10.220 6.606 1.00 90.75 200 CYS A O 1
ATOM 1429 N N . LEU A 1 201 ? 8.674 10.141 4.487 1.00 86.56 201 LEU A N 1
ATOM 1430 C CA . LEU A 1 201 ? 9.685 11.178 4.658 1.00 86.56 201 LEU A CA 1
ATOM 1431 C C . LEU A 1 201 ? 9.126 12.582 4.399 1.00 86.56 201 LEU A C 1
ATOM 1433 O O . LEU A 1 201 ? 9.241 13.442 5.272 1.00 86.56 201 LEU A O 1
ATOM 1437 N N . ASN A 1 202 ? 8.537 12.827 3.218 1.00 86.44 202 ASN A N 1
ATOM 1438 C CA . ASN A 1 202 ? 8.030 14.147 2.821 1.00 86.44 202 ASN A CA 1
ATOM 1439 C C . ASN A 1 202 ? 6.801 14.063 1.893 1.00 86.44 202 ASN A C 1
ATOM 1441 O O . ASN A 1 202 ? 6.706 13.180 1.040 1.00 86.44 202 ASN A O 1
ATOM 1445 N N . ASN A 1 203 ? 5.918 15.060 2.000 1.00 89.81 203 ASN A N 1
ATOM 1446 C CA . ASN A 1 203 ? 4.764 15.328 1.133 1.00 89.81 203 ASN A CA 1
ATOM 1447 C C . ASN A 1 203 ? 3.718 14.208 1.035 1.00 89.81 203 ASN A C 1
ATOM 1449 O O . ASN A 1 203 ? 2.979 14.161 0.055 1.00 89.81 203 ASN A O 1
ATOM 1453 N N . CYS A 1 204 ? 3.633 13.301 2.010 1.00 92.75 204 CYS A N 1
ATOM 1454 C CA . CYS A 1 204 ? 2.601 12.272 1.958 1.00 92.75 204 CYS A CA 1
ATOM 1455 C C . CYS A 1 204 ? 1.254 12.791 2.454 1.00 92.75 204 CYS A C 1
ATOM 1457 O O . CYS A 1 204 ? 1.160 13.546 3.424 1.00 92.75 204 CYS A O 1
ATOM 1459 N N . THR A 1 205 ? 0.203 12.315 1.807 1.00 94.00 205 THR A N 1
ATOM 1460 C CA . THR A 1 205 ? -1.180 12.588 2.168 1.00 94.00 205 THR A CA 1
ATOM 1461 C C . THR A 1 205 ? -1.819 11.298 2.657 1.00 94.00 205 THR A C 1
ATOM 1463 O O . THR A 1 205 ? -1.706 10.267 2.005 1.00 94.00 205 THR A O 1
ATOM 1466 N N . GLN A 1 206 ? -2.481 11.347 3.807 1.00 94.56 206 GLN A N 1
ATOM 1467 C CA . GLN A 1 206 ? -3.337 10.280 4.304 1.00 94.56 206 GLN A CA 1
ATOM 1468 C C . GLN A 1 206 ? -4.739 10.842 4.522 1.00 94.56 206 GLN A C 1
ATOM 1470 O O . GLN A 1 206 ? -4.903 11.845 5.212 1.00 94.56 206 GLN A O 1
ATOM 1475 N N . ARG A 1 207 ? -5.755 10.199 3.955 1.00 95.69 207 ARG A N 1
ATOM 1476 C CA . ARG A 1 207 ? -7.165 10.513 4.204 1.00 95.69 207 ARG A CA 1
ATOM 1477 C C . ARG A 1 207 ? -7.840 9.271 4.750 1.00 95.69 207 ARG A C 1
ATOM 1479 O O . ARG A 1 207 ? -7.854 8.252 4.068 1.00 95.69 207 ARG A O 1
ATOM 1486 N N . CYS A 1 208 ? -8.353 9.345 5.969 1.00 93.75 208 CYS A N 1
ATOM 1487 C CA . CYS A 1 208 ? -8.902 8.189 6.665 1.00 93.75 208 CYS A CA 1
ATOM 1488 C C . CYS A 1 208 ? -10.408 7.997 6.429 1.00 93.75 208 CYS A C 1
ATOM 1490 O O . CYS A 1 208 ? -10.854 6.854 6.486 1.00 93.75 208 CYS A O 1
ATOM 1492 N N . ASN A 1 209 ? -11.158 9.068 6.134 1.00 93.75 209 ASN A N 1
ATOM 1493 C CA . ASN A 1 209 ? -12.588 9.089 5.784 1.00 93.75 209 ASN A CA 1
ATOM 1494 C C . ASN A 1 209 ? -13.418 8.020 6.521 1.00 93.75 209 ASN A C 1
ATOM 1496 O O . ASN A 1 209 ? -14.033 7.144 5.904 1.00 93.75 209 ASN A O 1
ATOM 1500 N N . GLY A 1 210 ? -13.396 8.074 7.855 1.00 89.25 210 GLY A N 1
ATOM 1501 C CA . GLY A 1 210 ? -14.170 7.155 8.696 1.00 89.25 210 GLY A CA 1
ATOM 1502 C C . GLY A 1 210 ? -13.499 5.815 9.015 1.00 89.25 210 GLY A C 1
ATOM 1503 O O . GLY A 1 210 ? -14.177 4.911 9.501 1.00 89.25 210 GLY A O 1
ATOM 1504 N N . ALA A 1 211 ? -12.192 5.665 8.776 1.00 92.56 211 ALA A N 1
ATOM 1505 C CA . ALA A 1 211 ? -11.457 4.493 9.243 1.00 92.56 211 ALA A CA 1
ATOM 1506 C C . ALA A 1 211 ? -11.462 4.390 10.781 1.00 92.56 211 ALA A C 1
ATOM 1508 O O . ALA A 1 211 ? -11.275 5.393 11.477 1.00 92.56 211 ALA A O 1
ATOM 1509 N N . LEU A 1 212 ? -11.633 3.178 11.319 1.00 92.31 212 LEU A N 1
ATOM 1510 C CA . LEU A 1 212 ? -11.660 2.951 12.769 1.00 92.31 212 LEU A CA 1
ATOM 1511 C C . LEU A 1 212 ? -10.291 3.233 13.408 1.00 92.31 212 LEU A C 1
ATOM 1513 O O . LEU A 1 212 ? -10.208 3.861 14.467 1.00 92.31 212 LEU A O 1
ATOM 1517 N N . VAL A 1 213 ? -9.218 2.783 12.756 1.00 93.50 213 VAL A N 1
ATOM 1518 C CA . VAL A 1 213 ? -7.830 3.053 13.129 1.00 93.50 213 VAL A CA 1
ATOM 1519 C C . VAL A 1 213 ? -7.159 3.839 12.009 1.00 93.50 213 VAL A C 1
ATOM 1521 O O . VAL A 1 213 ? -7.135 3.422 10.856 1.00 93.50 213 VAL A O 1
ATOM 1524 N N . CYS A 1 214 ? -6.585 4.987 12.364 1.00 93.62 214 CYS A N 1
ATOM 1525 C CA . CYS A 1 214 ? -5.886 5.877 11.443 1.00 93.62 214 CYS A CA 1
ATOM 1526 C C . CYS A 1 214 ? -4.502 6.187 12.021 1.00 93.62 214 CYS A C 1
ATOM 1528 O O . CYS A 1 214 ? -4.378 6.909 13.014 1.00 93.62 214 CYS A O 1
ATOM 1530 N N . ILE A 1 215 ? -3.458 5.587 11.444 1.00 92.31 215 ILE A N 1
ATOM 1531 C CA . ILE A 1 215 ? -2.076 5.723 11.920 1.00 92.31 215 ILE A CA 1
ATOM 1532 C C . ILE A 1 215 ? -1.214 6.337 10.824 1.00 92.31 215 ILE A C 1
ATOM 1534 O O . ILE A 1 215 ? -1.127 5.800 9.721 1.00 92.31 215 ILE A O 1
ATOM 1538 N N . ASN A 1 216 ? -0.523 7.420 11.178 1.00 88.56 216 ASN A N 1
ATOM 1539 C CA . ASN A 1 216 ? 0.505 8.046 10.358 1.00 88.56 216 ASN A CA 1
ATOM 1540 C C . ASN A 1 216 ? 1.843 8.033 11.111 1.00 88.56 216 ASN A C 1
ATOM 1542 O O . ASN A 1 216 ? 1.910 8.551 12.227 1.00 88.56 216 ASN A O 1
ATOM 1546 N N . SER A 1 217 ? 2.908 7.480 10.520 1.00 85.19 217 SER A N 1
ATOM 1547 C CA . SER A 1 217 ? 4.265 7.562 11.092 1.00 85.19 217 SER A CA 1
ATOM 1548 C C . SER A 1 217 ? 5.161 8.650 10.490 1.00 85.19 217 SER A C 1
ATOM 1550 O O . SER A 1 217 ? 6.370 8.646 10.721 1.00 85.19 217 SER A O 1
ATOM 1552 N N . CYS A 1 218 ? 4.576 9.621 9.782 1.00 79.44 218 CYS A N 1
ATOM 1553 C CA . CYS A 1 218 ? 5.240 10.853 9.362 1.00 79.44 218 CYS A CA 1
ATOM 1554 C C . CYS A 1 218 ? 6.021 11.500 10.514 1.00 79.44 218 CYS A C 1
ATOM 1556 O O . CYS A 1 218 ? 5.442 12.012 11.474 1.00 79.44 218 CYS A O 1
ATOM 1558 N N . GLN A 1 219 ? 7.350 11.517 10.401 1.00 67.19 219 GLN A N 1
ATOM 1559 C CA . GLN A 1 219 ? 8.214 12.029 11.469 1.00 67.19 219 GLN A CA 1
ATOM 1560 C C . GLN A 1 219 ? 8.281 13.561 11.513 1.00 67.19 219 GLN A C 1
ATOM 1562 O O . GLN A 1 219 ? 8.659 14.122 12.539 1.00 67.19 219 GLN A O 1
ATOM 1567 N N . ASN A 1 220 ? 7.894 14.253 10.436 1.00 63.00 220 ASN A N 1
ATOM 1568 C CA . ASN A 1 220 ? 8.034 15.703 10.323 1.00 63.00 220 ASN A CA 1
ATOM 1569 C C . ASN A 1 220 ? 6.760 16.357 9.772 1.00 63.00 220 ASN A C 1
ATOM 1571 O O . ASN A 1 220 ? 6.520 16.356 8.571 1.00 63.00 220 ASN A O 1
ATOM 1575 N N . ALA A 1 221 ? 5.978 17.022 10.626 1.00 59.41 221 ALA A N 1
ATOM 1576 C CA . ALA A 1 221 ? 4.846 17.840 10.164 1.00 59.41 221 ALA A CA 1
ATOM 1577 C C . ALA A 1 221 ? 5.294 18.991 9.233 1.00 59.41 221 ALA A C 1
ATOM 1579 O O . ALA A 1 221 ? 4.562 19.397 8.337 1.00 59.41 221 ALA A O 1
ATOM 1580 N N . ALA A 1 222 ? 6.529 19.482 9.400 1.00 57.56 222 ALA A N 1
ATOM 1581 C CA . ALA A 1 222 ? 7.128 20.500 8.533 1.00 57.56 222 ALA A CA 1
ATOM 1582 C C . ALA A 1 222 ? 7.443 19.996 7.110 1.00 57.56 222 ALA A C 1
ATOM 1584 O O . ALA A 1 222 ? 7.670 20.806 6.217 1.00 57.56 222 ALA A O 1
ATOM 1585 N N . ALA A 1 223 ? 7.446 18.678 6.898 1.00 61.38 223 ALA A N 1
ATOM 1586 C CA . ALA A 1 223 ? 7.756 18.041 5.623 1.00 61.38 223 ALA A CA 1
ATOM 1587 C C . ALA A 1 223 ? 6.533 17.880 4.701 1.00 61.38 223 ALA A C 1
ATOM 1589 O O . ALA A 1 223 ? 6.608 17.149 3.718 1.00 61.38 223 ALA A O 1
ATOM 1590 N N . GLY A 1 224 ? 5.401 18.524 5.010 1.00 69.25 224 GLY A N 1
ATOM 1591 C CA . GLY A 1 224 ? 4.204 18.471 4.164 1.00 69.25 224 GLY A CA 1
ATOM 1592 C C . GLY A 1 224 ? 3.364 17.204 4.339 1.00 69.25 224 GLY A C 1
ATOM 1593 O O . GLY A 1 224 ? 2.648 16.823 3.421 1.00 69.25 224 GLY A O 1
ATOM 1594 N N . CYS A 1 225 ? 3.448 16.543 5.496 1.00 76.12 225 CYS A N 1
ATOM 1595 C CA . CYS A 1 225 ? 2.552 15.437 5.820 1.00 76.12 225 CYS A CA 1
ATOM 1596 C C . CYS A 1 225 ? 1.160 15.944 6.207 1.00 76.12 225 CYS A C 1
ATOM 1598 O O . CYS A 1 225 ? 1.029 16.737 7.143 1.00 76.12 225 CYS A O 1
ATOM 1600 N N . PHE A 1 226 ? 0.128 15.444 5.531 1.00 83.44 226 PHE A N 1
ATOM 1601 C CA . PHE A 1 226 ? -1.267 15.779 5.809 1.00 83.44 226 PHE A CA 1
ATOM 1602 C C . PHE A 1 226 ? -2.047 14.526 6.207 1.00 83.44 226 PHE A C 1
ATOM 1604 O O . PHE A 1 226 ? -1.983 13.519 5.506 1.00 83.44 226 PHE A O 1
ATOM 1611 N N . THR A 1 227 ? -2.785 14.594 7.316 1.00 81.94 227 THR A N 1
ATOM 1612 C CA . THR A 1 227 ? -3.739 13.553 7.718 1.00 81.94 227 THR A CA 1
ATOM 1613 C C . THR A 1 227 ? -5.118 14.172 7.881 1.00 81.94 227 THR A C 1
ATOM 1615 O O . THR A 1 227 ? -5.288 15.063 8.714 1.00 81.94 227 THR A O 1
ATOM 1618 N N . ASP A 1 228 ? -6.072 13.671 7.103 1.00 84.12 228 ASP A N 1
ATOM 1619 C CA . ASP A 1 228 ? -7.502 13.961 7.223 1.00 84.12 228 ASP A CA 1
ATOM 1620 C C . ASP A 1 228 ? -8.217 12.779 7.881 1.00 84.12 228 ASP A C 1
ATOM 1622 O O . ASP A 1 228 ? -7.882 11.630 7.576 1.00 84.12 228 ASP A O 1
ATOM 1626 N N . TYR A 1 229 ? -9.169 13.050 8.773 1.00 78.00 229 TYR A N 1
ATOM 1627 C CA . TYR A 1 229 ? -9.875 12.025 9.556 1.00 78.00 229 TYR A CA 1
ATOM 1628 C C . TYR A 1 229 ? -11.299 11.821 9.049 1.00 78.00 229 TYR A C 1
ATOM 1630 O O . TYR A 1 229 ? -12.023 12.833 8.949 1.00 78.00 229 TYR A O 1
#

Radius of gyration: 26.94 Å; chains: 1; bounding box: 37×46×101 Å

Secondary structure (DSSP, 8-state):
--HHHHHHHHHHHHGGG--TTPPPPTHHHHHHHHHHHHHHHHTSS--PPP---PPP--------------------S--SS-S------------SSEEEEEE--TT--EEEEPTT-EEEEEESSS--EEEE-TT-EEEEEESS---EEEE-TT-EEEEEESSS--EEEEES-SEEEEEE-SB--EEEEES-SEEEEES--BS-EEE-TT-SEEEE--S-GGGT-EEE-

Sequence (229 aa):
MNTHRIFRALLATELARSEPGGVPSRDKWLVSLVLLLVIATTACSDRGEPDYQGFPLDTQYAHSDVVVGPLDDTKDPDASDLDDVDTDLDVDACDPAACDATCDNPTGCGFTCPADATCEFVCDVGSCLVDCEAGSVCHTSCAAGGCNINCKAGAECTSTCDGGGCQQTCDGTTSCSIACQGQACDLRCFNNEDCRLSACLNNCTQRCNGALVCINSCQNAAAGCFTDY

pLDDT: mean 77.3, std 19.61, range [40.19, 98.31]